Protein AF-A0A382P5D7-F1 (afdb_monomer)

pLDDT: mean 80.51, std 18.83, range [34.34, 98.56]

Radius of gyration: 30.59 Å; Cα contacts (8 Å, |Δi|>4): 535; chains: 1; bounding box: 82×60×104 Å

Solvent-accessible surface area (backbone atoms only — not comparable to full-atom values): 17853 Å² total; per-residue (Å²): 135,88,81,88,75,88,77,84,79,82,78,82,76,83,80,87,80,92,74,80,80,79,78,65,84,78,72,82,80,59,76,87,56,80,87,60,87,74,54,61,48,72,52,63,40,93,42,25,32,80,89,65,31,43,75,45,81,46,78,37,70,72,82,55,94,60,81,78,45,33,83,42,78,52,74,33,67,33,51,75,44,100,88,49,46,44,55,47,78,46,72,60,72,95,48,40,54,102,85,71,40,44,69,77,42,46,38,28,22,42,36,86,49,56,66,21,39,32,28,14,77,28,93,97,39,46,83,76,41,54,42,43,65,66,45,46,66,74,42,39,35,49,42,67,25,30,42,31,33,44,73,89,35,41,32,40,45,48,40,86,75,33,21,62,34,44,20,92,77,63,35,55,65,76,70,81,84,60,70,42,80,82,29,42,43,72,35,66,63,54,83,56,53,44,36,79,48,76,27,29,47,50,74,42,74,92,78,33,31,40,37,39,39,19,57,44,59,65,74,95,46,68,35,61,34,50,75,38,73,76,45,76,44,68,91,31,39,38,62,28,42,52,49,69,42,98,83,62,46,38,35,44,36,34,42,45,63,20,89,71,52,32,24,41,40,36,29,29,30,48,56,76,71,84,68,55,99,76,76,80,90,85,72,76,60,99,51,92,77,60,73,68,82,58,100,51,93,92,72

Mean predicted aligned error: 16.63 Å

Organism: NCBI:txid408172

Secondary structure (DSSP, 8-state):
------------PPP---------------TTSPP-TTS-EEEE-TTB-TTT-EEEEEEESSS-SSSS-EEEEEEE--BSSTT---EEEE---TT--TTS--TT-EEEEE-SSTTSEEEESSTT---SEE--HHHHHHTHHHHS-EEEE-TTSEEEEE-TT-EEE-HHHH--SS-SS--SGGG-EEE---TTSSS-S-EEEEEETTTTEEEEESTT--SS-TT-BTTBSSS--GGGEEEEEEEE-TTSSEEEEEEE-STTT-EEEEEEEE------SS-S-----SSTTSS--SSSTT-

Sequence (299 aa):
MKKMVTTLSVILMPFCLFGQLDYGQMINNFDATPADPNYWGYDASENSDSTLSFVNESYVSDPVSEGAGAMQLDYSAHNIEGWGGYAKIYHLYPNLPDDGTPALSGAWKLAPIAGALGVGPGPGDYSWWSNNEGDVTTRACLFDDEYVFNADGSFQNVLGSETWIEGWQGGDYNEDGTIDWQDEHCGSPIAPHDGTNPATWSVDETAGTITVSGLGAYLGLSKVHNSGEDGSPVDNTITYSYSLSADGNNMDVTISGFNGDAEWIFRFVKVQTSDPILSGTWKLAPIAGALGVGPGPGD

Structure (mmCIF, N/CA/C/O backbone):
data_AF-A0A382P5D7-F1
#
_entry.id   AF-A0A382P5D7-F1
#
loop_
_atom_site.group_PDB
_atom_site.id
_atom_site.type_symbol
_atom_site.label_atom_id
_atom_site.label_alt_id
_atom_site.label_comp_id
_atom_site.label_asym_id
_atom_site.label_entity_id
_atom_site.label_seq_id
_atom_site.pdbx_PDB_ins_code
_atom_site.Cartn_x
_atom_site.Cartn_y
_atom_site.Cartn_z
_atom_site.occupancy
_atom_site.B_iso_or_equiv
_atom_site.auth_seq_id
_atom_site.auth_comp_id
_atom_site.auth_asym_id
_atom_site.auth_atom_id
_atom_site.pdbx_PDB_model_num
ATOM 1 N N . MET A 1 1 ? 42.416 -40.726 76.981 1.00 40.72 1 MET A N 1
ATOM 2 C CA . MET A 1 1 ? 40.942 -40.716 77.114 1.00 40.72 1 MET A CA 1
ATOM 3 C C . MET A 1 1 ? 40.434 -39.371 76.627 1.00 40.72 1 MET A C 1
ATOM 5 O O . MET A 1 1 ? 41.042 -38.354 76.937 1.00 40.72 1 MET A O 1
ATOM 9 N N . LYS A 1 2 ? 39.463 -39.417 75.714 1.00 36.78 2 LYS A N 1
ATOM 10 C CA . LYS A 1 2 ? 39.118 -38.362 74.754 1.00 36.78 2 LYS A CA 1
ATOM 11 C C . LYS A 1 2 ? 38.500 -37.137 75.440 1.00 36.78 2 LYS A C 1
ATOM 13 O O . LYS A 1 2 ? 37.574 -37.272 76.230 1.00 36.78 2 LYS A O 1
ATOM 18 N N . LYS A 1 3 ? 39.024 -35.960 75.094 1.00 34.34 3 LYS A N 1
ATOM 19 C CA . LYS A 1 3 ? 38.456 -34.638 75.377 1.00 34.34 3 LYS A CA 1
ATOM 20 C C . LYS A 1 3 ? 37.350 -34.380 74.345 1.00 34.34 3 LYS A C 1
ATOM 22 O O . LYS A 1 3 ? 37.640 -34.448 73.155 1.00 34.34 3 LYS A O 1
ATOM 27 N N . MET A 1 4 ? 36.118 -34.099 74.770 1.00 35.66 4 MET A N 1
ATOM 28 C CA . MET A 1 4 ? 35.110 -33.483 73.899 1.00 35.66 4 MET A CA 1
ATOM 29 C C . MET A 1 4 ? 35.184 -31.973 74.112 1.00 35.66 4 MET A C 1
ATOM 31 O O . MET A 1 4 ? 34.731 -31.460 75.129 1.00 35.66 4 MET A O 1
ATOM 35 N N . VAL A 1 5 ? 35.837 -31.289 73.177 1.00 39.94 5 VAL A N 1
ATOM 36 C CA . VAL A 1 5 ? 35.792 -29.833 73.042 1.00 39.94 5 VAL A CA 1
ATOM 37 C C . VAL A 1 5 ? 34.827 -29.558 71.899 1.00 39.94 5 VAL A C 1
ATOM 39 O O . VAL A 1 5 ? 35.066 -29.983 70.772 1.00 39.94 5 VAL A O 1
ATOM 42 N N . THR A 1 6 ? 33.719 -28.899 72.211 1.00 38.62 6 THR A N 1
ATOM 43 C CA . THR A 1 6 ? 32.732 -28.421 71.244 1.00 38.62 6 THR A CA 1
ATOM 44 C C . THR A 1 6 ? 33.392 -27.355 70.372 1.00 38.62 6 THR A C 1
ATOM 46 O O . THR A 1 6 ? 33.686 -26.258 70.841 1.00 38.62 6 THR A O 1
ATOM 49 N N . THR A 1 7 ? 33.695 -27.687 69.118 1.00 36.38 7 THR A N 1
ATOM 50 C CA . THR A 1 7 ? 34.217 -26.725 68.144 1.00 36.38 7 THR A CA 1
ATOM 51 C C . THR A 1 7 ? 33.046 -25.982 67.511 1.00 36.38 7 THR A C 1
ATOM 53 O O . THR A 1 7 ? 32.195 -26.578 66.858 1.00 36.38 7 THR A O 1
ATOM 56 N N . LEU A 1 8 ? 33.007 -24.672 67.744 1.00 36.31 8 LEU A N 1
ATOM 57 C CA . LEU A 1 8 ? 32.131 -23.713 67.085 1.00 36.31 8 LEU A CA 1
ATOM 58 C C . LEU A 1 8 ? 32.595 -23.553 65.628 1.00 36.31 8 LEU A C 1
ATOM 60 O O . LEU A 1 8 ? 33.585 -22.874 65.360 1.00 36.31 8 LEU A O 1
ATOM 64 N N . SER A 1 9 ? 31.907 -24.197 64.688 1.00 35.47 9 SER A N 1
ATOM 65 C CA . SER A 1 9 ? 32.090 -23.947 63.257 1.00 35.47 9 SER A CA 1
ATOM 66 C C . SER A 1 9 ? 31.262 -22.728 62.855 1.00 35.47 9 SER A C 1
ATOM 68 O O . SER A 1 9 ? 30.058 -22.822 62.640 1.00 35.47 9 SER A O 1
ATOM 70 N N . VAL A 1 10 ? 31.920 -21.573 62.769 1.00 38.25 10 VAL A N 1
ATOM 71 C CA . VAL A 1 10 ? 31.404 -20.390 62.073 1.00 38.25 10 VAL A CA 1
ATOM 72 C C . VAL A 1 10 ? 31.380 -20.721 60.579 1.00 38.25 10 VAL A C 1
ATOM 74 O O . VAL A 1 10 ? 32.424 -20.722 59.930 1.00 38.25 10 VAL A O 1
ATOM 77 N N . ILE A 1 11 ? 30.204 -21.049 60.037 1.00 41.16 11 ILE A N 1
ATOM 78 C CA . ILE A 1 11 ? 29.987 -21.038 58.587 1.00 41.16 11 ILE A CA 1
ATOM 79 C C . ILE A 1 11 ? 29.664 -19.596 58.203 1.00 41.16 11 ILE A C 1
ATOM 81 O O . ILE A 1 11 ? 28.627 -19.043 58.561 1.00 41.16 11 ILE A O 1
ATOM 85 N N . LEU A 1 12 ? 30.625 -18.997 57.509 1.00 36.53 12 LEU A N 1
ATOM 86 C CA . LEU A 1 12 ? 30.557 -17.711 56.839 1.00 36.53 12 LEU A CA 1
ATOM 87 C C . LEU A 1 12 ? 29.472 -17.789 55.747 1.00 36.53 12 LEU A C 1
ATOM 89 O O . LEU A 1 12 ? 29.699 -18.375 54.691 1.00 36.53 12 LEU A O 1
ATOM 93 N N . MET A 1 13 ? 28.277 -17.259 56.011 1.00 38.84 13 MET A N 1
ATOM 94 C CA . MET A 1 13 ? 27.231 -17.122 54.994 1.00 38.84 13 MET A CA 1
ATOM 95 C C . MET A 1 13 ? 27.607 -15.942 54.081 1.00 38.84 13 MET A C 1
ATOM 97 O O . MET A 1 13 ? 27.829 -14.846 54.607 1.00 38.84 13 MET A O 1
ATOM 101 N N . PRO A 1 14 ? 27.744 -16.119 52.754 1.00 43.97 14 PRO A N 1
ATOM 102 C CA . PRO A 1 14 ? 28.127 -15.024 51.878 1.00 43.97 14 PRO A CA 1
ATOM 103 C C . PRO A 1 14 ? 27.007 -13.989 51.804 1.00 43.97 14 PRO A C 1
ATOM 105 O O . PRO A 1 14 ? 25.846 -14.307 51.554 1.00 43.97 14 PRO A O 1
ATOM 108 N N . PHE A 1 15 ? 27.407 -12.745 52.027 1.00 43.62 15 PHE A N 1
ATOM 109 C CA . PHE A 1 15 ? 26.697 -11.530 51.663 1.00 43.62 15 PHE A CA 1
ATOM 110 C C . PHE A 1 15 ? 26.276 -11.528 50.179 1.00 43.62 15 PHE A C 1
ATOM 112 O O . PHE A 1 15 ? 26.974 -12.084 49.334 1.00 43.62 15 PHE A O 1
ATOM 119 N N . CYS A 1 16 ? 25.218 -10.759 49.902 1.00 40.44 16 CYS A N 1
ATOM 120 C CA . CYS A 1 16 ? 24.798 -10.235 48.595 1.00 40.44 16 CYS A CA 1
ATOM 121 C C . CYS A 1 16 ? 23.977 -11.161 47.686 1.00 40.44 16 CYS A C 1
ATOM 123 O O . CYS A 1 16 ? 24.506 -11.777 46.771 1.00 40.44 16 CYS A O 1
ATOM 125 N N . LEU A 1 17 ? 22.654 -11.114 47.867 1.00 36.38 17 LEU A N 1
ATOM 126 C CA . LEU A 1 17 ? 21.665 -11.088 46.777 1.00 36.38 17 LEU A CA 1
ATOM 127 C C . LEU A 1 17 ? 20.342 -10.512 47.323 1.00 36.38 17 LEU A C 1
ATOM 129 O O . LEU A 1 17 ? 19.304 -11.160 47.354 1.00 36.38 17 LEU A O 1
ATOM 133 N N . PHE A 1 18 ? 20.393 -9.266 47.811 1.00 46.81 18 PHE A N 1
ATOM 134 C CA . PHE A 1 18 ? 19.216 -8.398 47.757 1.00 46.81 18 PHE A CA 1
ATOM 135 C C . PHE A 1 18 ? 19.195 -7.813 46.352 1.00 46.81 18 PHE A C 1
ATOM 137 O O . PHE A 1 18 ? 19.923 -6.872 46.051 1.00 46.81 18 PHE A O 1
ATOM 144 N N . GLY A 1 19 ? 18.419 -8.432 45.481 1.00 41.81 19 GLY A N 1
ATOM 145 C CA . GLY A 1 19 ? 18.257 -7.975 44.117 1.00 41.81 19 GLY A CA 1
ATOM 146 C C . GLY A 1 19 ? 17.343 -8.931 43.392 1.00 41.81 19 GLY A C 1
ATOM 147 O O . GLY A 1 19 ? 17.766 -10.027 43.048 1.00 41.81 19 GLY A O 1
ATOM 148 N N . GLN A 1 20 ? 16.116 -8.465 43.164 1.00 44.00 20 GLN A N 1
ATOM 149 C CA . GLN A 1 20 ? 15.159 -9.041 42.225 1.00 44.00 20 GLN A CA 1
ATOM 150 C C . GLN A 1 20 ? 14.357 -10.240 42.760 1.00 44.00 20 GLN A C 1
ATOM 152 O O . GLN A 1 20 ? 14.380 -11.338 42.216 1.00 44.00 20 GLN A O 1
ATOM 157 N N . LEU A 1 21 ? 13.590 -9.992 43.828 1.00 40.31 21 LEU A N 1
ATOM 158 C CA . LEU A 1 21 ? 12.294 -10.657 43.971 1.00 40.31 21 LEU A CA 1
ATOM 159 C C . LEU A 1 21 ? 11.385 -10.106 42.869 1.00 40.31 21 LEU A C 1
ATOM 161 O O . LEU A 1 21 ? 11.269 -8.889 42.731 1.00 40.31 21 LEU A O 1
ATOM 165 N N . ASP A 1 22 ? 10.822 -11.024 42.089 1.00 41.81 22 ASP A N 1
ATOM 166 C CA . ASP A 1 22 ? 9.857 -10.812 41.014 1.00 41.81 22 ASP A CA 1
ATOM 167 C C . ASP A 1 22 ? 8.902 -9.647 41.292 1.00 41.81 22 ASP A C 1
ATOM 169 O O . ASP A 1 22 ? 7.992 -9.748 42.119 1.00 41.81 22 ASP A O 1
ATOM 173 N N . TYR A 1 23 ? 9.046 -8.569 40.520 1.00 42.03 23 TYR A N 1
ATOM 174 C CA . TYR A 1 23 ? 7.875 -7.793 40.146 1.00 42.03 23 TYR A CA 1
ATOM 175 C C . TYR A 1 23 ? 7.088 -8.685 39.188 1.00 42.03 23 TYR A C 1
ATOM 177 O O . TYR A 1 23 ? 7.338 -8.692 37.982 1.00 42.03 23 TYR A O 1
ATOM 185 N N . GLY A 1 24 ? 6.162 -9.477 39.739 1.00 40.75 24 GLY A N 1
ATOM 186 C CA . GLY A 1 24 ? 5.039 -9.977 38.952 1.00 40.75 24 GLY A CA 1
ATOM 187 C C . GLY A 1 24 ? 4.481 -8.797 38.165 1.00 40.75 24 GLY A C 1
ATOM 188 O O . GLY A 1 24 ? 4.418 -7.704 38.726 1.00 40.75 24 GLY A O 1
ATOM 189 N N . GLN A 1 25 ? 4.217 -9.004 36.872 1.00 34.41 25 GLN A N 1
ATOM 190 C CA . GLN A 1 25 ? 3.760 -7.994 35.912 1.00 34.41 25 GLN A CA 1
ATOM 191 C C . GLN A 1 25 ? 3.044 -6.834 36.620 1.00 34.41 25 GLN A C 1
ATOM 193 O O . GLN A 1 25 ? 1.893 -6.980 37.027 1.00 34.41 25 GLN A O 1
ATOM 198 N N . MET A 1 26 ? 3.742 -5.711 36.841 1.00 40.53 26 MET A N 1
ATOM 199 C CA . MET A 1 26 ? 3.083 -4.506 37.336 1.00 40.53 26 MET A CA 1
ATOM 200 C C . MET A 1 26 ? 2.186 -4.044 36.199 1.00 40.53 26 MET A C 1
ATOM 202 O O . MET A 1 26 ? 2.661 -3.477 35.215 1.00 40.53 26 MET A O 1
ATOM 206 N N . ILE A 1 27 ? 0.899 -4.360 36.309 1.00 48.94 27 ILE A N 1
ATOM 207 C CA . ILE A 1 27 ? -0.134 -3.747 35.490 1.00 48.94 27 ILE A CA 1
ATOM 208 C C . ILE A 1 27 ? -0.080 -2.261 35.840 1.00 48.94 27 ILE A C 1
ATOM 210 O O . ILE A 1 27 ? -0.270 -1.887 36.995 1.00 48.94 27 ILE A O 1
ATOM 214 N N . ASN A 1 28 ? 0.268 -1.423 34.865 1.00 53.00 28 ASN A N 1
ATOM 215 C CA . ASN A 1 28 ? 0.155 0.020 35.018 1.00 53.00 28 ASN A CA 1
ATOM 216 C C . ASN A 1 28 ? -1.320 0.324 35.308 1.00 53.00 28 ASN A C 1
ATOM 218 O O . ASN A 1 28 ? -2.178 0.009 34.488 1.00 53.00 28 ASN A O 1
ATOM 222 N N . ASN A 1 29 ? -1.614 0.859 36.491 1.00 59.09 29 ASN A N 1
ATOM 223 C CA . ASN A 1 29 ? -2.980 1.117 36.940 1.00 59.09 29 ASN A CA 1
ATOM 224 C C . ASN A 1 29 ? -3.532 2.459 36.415 1.00 59.09 29 ASN A C 1
ATOM 226 O O . ASN A 1 29 ? -4.678 2.795 36.686 1.00 59.09 29 ASN A O 1
ATOM 230 N N . PHE A 1 30 ? -2.727 3.206 35.646 1.00 60.00 30 PHE A N 1
ATOM 231 C CA . PHE A 1 30 ? -3.082 4.459 34.974 1.00 60.00 30 PHE A CA 1
ATOM 232 C C . PHE A 1 30 ? -3.576 5.601 35.884 1.00 60.00 30 PHE A C 1
ATOM 234 O O . PHE A 1 30 ? -3.985 6.634 35.358 1.00 60.00 30 PHE A O 1
ATOM 241 N N . ASP A 1 31 ? -3.421 5.503 37.211 1.00 64.31 31 ASP A N 1
ATOM 242 C CA . ASP A 1 31 ? -3.873 6.501 38.204 1.00 64.31 31 ASP A CA 1
ATOM 243 C C . ASP A 1 31 ? -3.321 7.927 37.999 1.00 64.31 31 ASP A C 1
ATOM 245 O O . ASP A 1 31 ? -3.844 8.896 38.550 1.00 64.31 31 ASP A O 1
ATOM 249 N N . ALA A 1 32 ? -2.225 8.067 37.249 1.00 59.88 32 ALA A N 1
ATOM 250 C CA . ALA A 1 32 ? -1.563 9.344 36.979 1.00 59.88 32 ALA A CA 1
ATOM 251 C C . ALA A 1 32 ? -1.907 9.945 35.602 1.00 59.88 32 ALA A C 1
ATOM 253 O O . ALA A 1 32 ? -1.429 11.033 35.271 1.00 59.88 32 ALA A O 1
ATOM 254 N N . THR A 1 33 ? -2.698 9.244 34.789 1.00 58.78 33 THR A N 1
ATOM 255 C CA . THR A 1 33 ? -3.034 9.639 33.414 1.00 58.78 33 THR A CA 1
ATOM 256 C C . THR A 1 33 ? -4.371 10.385 33.413 1.00 58.78 33 THR A C 1
ATOM 258 O O . THR A 1 33 ? -5.299 9.945 34.091 1.00 58.78 33 THR A O 1
ATOM 261 N N . PRO A 1 34 ? -4.515 11.512 32.691 1.00 60.75 34 PRO A N 1
ATOM 262 C CA . PRO A 1 34 ? -5.819 12.147 32.513 1.00 60.75 34 PRO A CA 1
ATOM 263 C C . PRO A 1 34 ? -6.835 11.155 31.934 1.00 60.75 34 PRO A C 1
ATOM 265 O O . PRO A 1 34 ? -6.471 10.360 31.069 1.00 60.75 34 PRO A O 1
ATOM 268 N N . ALA A 1 35 ? -8.088 11.214 32.396 1.00 59.38 35 ALA A N 1
ATOM 269 C CA . ALA A 1 35 ? -9.158 10.376 31.864 1.00 59.38 35 ALA A CA 1
ATOM 270 C C . ALA A 1 35 ? -9.292 10.609 30.353 1.00 59.38 35 ALA A C 1
ATOM 272 O O . ALA A 1 35 ? -9.496 11.746 29.921 1.00 59.38 35 ALA A O 1
ATOM 273 N N . ASP A 1 36 ? -9.151 9.541 29.572 1.00 63.56 36 ASP A N 1
ATOM 274 C CA . ASP A 1 36 ? -9.411 9.554 28.140 1.00 63.56 36 ASP A CA 1
ATOM 275 C C . ASP A 1 36 ? -10.890 9.197 27.916 1.00 63.56 36 ASP A C 1
ATOM 277 O O . ASP A 1 36 ? -11.271 8.037 28.088 1.00 63.56 36 ASP A O 1
ATOM 281 N N . PRO A 1 37 ? -11.745 10.173 27.558 1.00 61.09 37 PRO A N 1
ATOM 282 C CA . PRO A 1 37 ? -13.176 9.947 27.384 1.00 61.09 37 PRO A CA 1
ATOM 283 C C . PRO A 1 37 ? -13.515 9.070 26.169 1.00 61.09 37 PRO A C 1
ATOM 285 O O . PRO A 1 37 ? -14.678 8.724 26.001 1.00 61.09 37 PRO A O 1
ATOM 288 N N . ASN A 1 38 ? -12.534 8.719 25.327 1.00 61.12 38 ASN A N 1
ATOM 289 C CA . ASN A 1 38 ? -12.710 7.834 24.175 1.00 61.12 38 ASN A CA 1
ATOM 290 C C . ASN A 1 38 ? -12.142 6.428 24.415 1.00 61.12 38 ASN A C 1
ATOM 292 O O . ASN A 1 38 ? -12.132 5.605 23.502 1.00 61.12 38 ASN A O 1
ATOM 296 N N . TYR A 1 39 ? -11.650 6.142 25.623 1.00 67.00 39 TYR A N 1
ATOM 297 C CA . TYR A 1 39 ? -11.030 4.856 25.927 1.00 67.00 39 TYR A CA 1
ATOM 298 C C . TYR A 1 39 ? -12.053 3.711 25.954 1.00 67.00 39 TYR A C 1
ATOM 300 O O . TYR A 1 39 ? -11.747 2.598 25.525 1.00 67.00 39 TYR A O 1
ATOM 308 N N . TRP A 1 40 ? -13.271 3.975 26.429 1.00 71.31 40 TRP A N 1
ATOM 309 C CA . TRP A 1 40 ? -14.360 3.002 26.489 1.00 71.31 40 TRP A CA 1
ATOM 310 C C . TRP A 1 40 ? -15.492 3.401 25.539 1.00 71.31 40 TRP A C 1
ATOM 312 O O . TRP A 1 40 ? -15.942 4.543 25.525 1.00 71.31 40 TRP A O 1
ATOM 322 N N . GLY A 1 41 ? -15.968 2.440 24.752 1.00 73.19 41 GLY A N 1
ATOM 323 C CA . GLY A 1 41 ? -17.187 2.543 23.963 1.00 73.19 41 GLY A CA 1
ATOM 324 C C . GLY A 1 41 ? -18.323 1.738 24.588 1.00 73.19 41 GLY A C 1
ATOM 325 O O . GLY A 1 41 ? -18.106 0.788 25.352 1.00 73.19 41 GLY A O 1
ATOM 326 N N . TYR A 1 42 ? -19.552 2.112 24.248 1.00 78.56 42 TYR A N 1
ATOM 327 C CA . TYR A 1 42 ? -20.752 1.408 24.674 1.00 78.56 42 TYR A CA 1
ATOM 328 C C . TYR A 1 42 ? -21.774 1.339 23.548 1.00 78.56 42 TYR A C 1
ATOM 330 O O . TYR A 1 42 ? -21.895 2.255 22.739 1.00 78.56 42 TYR A O 1
ATOM 338 N N . ASP A 1 43 ? -22.514 0.239 23.516 1.00 79.50 43 ASP A N 1
ATOM 339 C CA . ASP A 1 43 ? -23.574 0.009 22.539 1.00 79.50 43 ASP A CA 1
ATOM 340 C C . ASP A 1 43 ? -24.700 -0.825 23.164 1.00 79.50 43 ASP A C 1
ATOM 342 O O . ASP A 1 43 ? -24.484 -1.590 24.110 1.00 79.50 43 ASP A O 1
ATOM 346 N N . ALA A 1 44 ? -25.908 -0.687 22.632 1.00 80.06 44 ALA A N 1
ATOM 347 C CA . ALA A 1 44 ? -27.050 -1.513 22.975 1.00 80.06 44 ALA A CA 1
ATOM 348 C C . ALA A 1 44 ? -27.646 -2.098 21.693 1.00 80.06 44 ALA A C 1
ATOM 350 O O . ALA A 1 44 ? -27.791 -1.408 20.690 1.00 80.06 44 ALA A O 1
ATOM 351 N N . SER A 1 45 ? -28.013 -3.380 21.733 1.00 81.00 45 SER A N 1
ATOM 352 C CA . SER A 1 45 ? -28.589 -4.063 20.569 1.00 81.00 45 SER A CA 1
ATOM 353 C C . SER A 1 45 ? -29.783 -3.293 19.998 1.00 81.00 45 SER A C 1
ATOM 355 O O . SER A 1 45 ? -30.602 -2.779 20.757 1.00 81.00 45 SER A O 1
ATOM 357 N N . GLU A 1 46 ? -29.979 -3.321 18.680 1.00 82.06 46 GLU A N 1
ATOM 358 C CA . GLU A 1 46 ? -31.204 -2.817 18.032 1.00 82.06 46 GLU A CA 1
ATOM 359 C C . GLU A 1 46 ? -32.493 -3.473 18.577 1.00 82.06 46 GLU A C 1
ATOM 361 O O . GLU A 1 46 ? -33.577 -2.901 18.499 1.00 82.06 46 GLU A O 1
ATOM 366 N N . ASN A 1 47 ? -32.365 -4.658 19.183 1.00 85.00 47 ASN A N 1
ATOM 367 C CA . ASN A 1 47 ? -33.451 -5.415 19.810 1.00 85.00 47 ASN A CA 1
ATOM 368 C C . ASN A 1 47 ? -33.591 -5.110 21.309 1.00 85.00 47 ASN A C 1
ATOM 370 O O . ASN A 1 47 ? -34.271 -5.833 22.049 1.00 85.00 47 ASN A O 1
ATOM 374 N N . SER A 1 48 ? -32.930 -4.049 21.771 1.00 85.31 48 SER A N 1
ATOM 375 C CA . SER A 1 48 ? -33.052 -3.529 23.123 1.00 85.31 48 SER A CA 1
ATOM 376 C C . SER A 1 48 ? -34.061 -2.380 23.196 1.00 85.31 48 SER A C 1
ATOM 378 O O . SER A 1 48 ? -34.231 -1.600 22.260 1.00 85.31 48 SER A O 1
ATOM 380 N N . ASP A 1 49 ? -34.765 -2.276 24.320 1.00 86.25 49 ASP A N 1
ATOM 381 C CA . ASP A 1 49 ? -35.631 -1.138 24.607 1.00 86.25 49 ASP A CA 1
ATOM 382 C C . ASP A 1 49 ? -34.744 0.079 24.868 1.00 86.25 49 ASP A C 1
ATOM 384 O O . ASP A 1 49 ? -34.106 0.166 25.919 1.00 86.25 49 ASP A O 1
ATOM 388 N N . SER A 1 50 ? -34.715 1.022 23.928 1.00 82.69 50 SER A N 1
ATOM 389 C CA . SER A 1 50 ? -33.872 2.220 23.995 1.00 82.69 50 SER A CA 1
ATOM 390 C C . SER A 1 50 ? -34.252 3.193 25.117 1.00 82.69 50 SER A C 1
ATOM 392 O O . SER A 1 50 ? -33.549 4.173 25.341 1.00 82.69 50 SER A O 1
ATOM 394 N N . THR A 1 51 ? -35.389 2.986 25.790 1.00 85.94 51 THR A N 1
ATOM 395 C CA . THR A 1 51 ? -35.823 3.807 26.932 1.00 85.94 51 THR A CA 1
ATOM 396 C C . THR A 1 51 ? -35.421 3.209 28.277 1.00 85.94 51 THR A C 1
ATOM 398 O O . THR A 1 51 ? -35.390 3.923 29.279 1.00 85.94 51 THR A O 1
ATOM 401 N N . LEU A 1 52 ? -35.108 1.911 28.301 1.00 83.12 52 LEU A N 1
ATOM 402 C CA . LEU A 1 52 ? -34.777 1.158 29.511 1.00 83.12 52 LEU A CA 1
ATOM 403 C C . LEU A 1 52 ? -33.352 0.601 29.499 1.00 83.12 52 LEU A C 1
ATOM 405 O O . LEU A 1 52 ? -32.812 0.308 30.565 1.00 83.12 52 LEU A O 1
ATOM 409 N N . SER A 1 53 ? -32.752 0.447 28.321 1.00 84.56 53 SER A N 1
ATOM 410 C CA . SER A 1 53 ? -31.395 -0.062 28.141 1.00 84.56 53 SER A CA 1
ATOM 411 C C . SER A 1 53 ? -30.408 1.090 28.056 1.00 84.56 53 SER A C 1
ATOM 413 O O . SER A 1 53 ? -30.637 2.058 27.334 1.00 84.56 53 SER A O 1
ATOM 415 N N . PHE A 1 54 ? -29.315 0.992 28.804 1.00 82.94 54 PHE A N 1
ATOM 416 C CA . PHE A 1 54 ? -28.279 2.017 28.841 1.00 82.94 54 PHE A CA 1
ATOM 417 C C . PHE A 1 54 ? -26.964 1.451 29.365 1.00 82.94 54 PHE A C 1
ATOM 419 O O . PHE A 1 54 ? -26.927 0.421 30.040 1.00 82.94 54 PHE A O 1
ATOM 426 N N . VAL A 1 55 ? -25.897 2.194 29.100 1.00 82.06 55 VAL A N 1
ATOM 427 C CA . VAL A 1 55 ? -24.608 2.089 29.773 1.00 82.06 55 VAL A CA 1
ATOM 428 C C . VAL A 1 55 ? -24.198 3.509 30.134 1.00 82.06 55 VAL A C 1
ATOM 430 O O . VAL A 1 55 ? -24.066 4.352 29.254 1.00 82.06 55 VAL A O 1
ATOM 433 N N . ASN A 1 56 ? -23.997 3.768 31.420 1.00 82.31 56 ASN A N 1
ATOM 434 C CA . ASN A 1 56 ? -23.463 5.023 31.920 1.00 82.31 56 ASN A CA 1
ATOM 435 C C . ASN A 1 56 ? -22.114 4.750 32.578 1.00 82.31 56 ASN A C 1
ATOM 437 O O . ASN A 1 56 ? -22.012 3.970 33.528 1.00 82.31 56 ASN A O 1
ATOM 441 N N . GLU A 1 57 ? -21.090 5.423 32.076 1.00 77.69 57 GLU A N 1
ATOM 442 C CA . GLU A 1 57 ? -19.774 5.464 32.692 1.00 77.69 57 GLU A CA 1
ATOM 443 C C . GLU A 1 57 ? -19.671 6.678 33.618 1.00 77.69 57 GLU A C 1
ATOM 445 O O . GLU A 1 57 ? -20.080 7.792 33.284 1.00 77.69 57 GLU A O 1
ATOM 450 N N . SER A 1 58 ? -19.096 6.460 34.795 1.00 81.25 58 SER A N 1
ATOM 451 C CA . SER A 1 58 ? -18.707 7.519 35.718 1.00 81.25 58 SER A CA 1
ATOM 452 C C . SER A 1 58 ? -17.407 7.151 36.428 1.00 81.25 58 SER A C 1
ATOM 454 O O . SER A 1 58 ? -16.924 6.026 36.326 1.00 81.25 58 SER A O 1
ATOM 456 N N . TYR A 1 59 ? -16.832 8.104 37.157 1.00 80.38 59 TYR A N 1
ATOM 457 C CA . TYR A 1 59 ? -15.607 7.901 37.923 1.00 80.38 59 TYR A CA 1
ATOM 458 C C . TYR A 1 59 ? -15.869 8.247 39.385 1.00 80.38 59 TYR A C 1
ATOM 460 O O . TYR A 1 59 ? -16.360 9.336 39.694 1.00 80.38 59 TYR A O 1
ATOM 468 N N . VAL A 1 60 ? -15.541 7.320 40.281 1.00 81.12 60 VAL A N 1
ATOM 469 C CA . VAL A 1 60 ? -15.744 7.453 41.726 1.00 81.12 60 VAL A CA 1
ATOM 470 C C . VAL A 1 60 ? -14.430 7.360 42.478 1.00 81.12 60 VAL A C 1
ATOM 472 O O . VAL A 1 60 ? -13.481 6.726 42.032 1.00 81.12 60 VAL A O 1
ATOM 475 N N . SER A 1 61 ? -14.379 7.983 43.651 1.00 82.31 61 SER A N 1
ATOM 476 C CA . SER A 1 61 ? -13.232 7.918 44.563 1.00 82.31 61 SER A CA 1
ATOM 477 C C . SER A 1 61 ? -13.513 7.092 45.823 1.00 82.31 61 SER A C 1
ATOM 479 O O . SER A 1 61 ? -12.678 7.064 46.722 1.00 82.31 61 SER A O 1
ATOM 481 N N . ASP A 1 62 ? -14.701 6.490 45.933 1.00 80.25 62 ASP A N 1
ATOM 482 C CA . ASP A 1 62 ? -15.118 5.615 47.035 1.00 80.25 62 ASP A CA 1
ATOM 483 C C . ASP A 1 62 ? -16.380 4.827 46.613 1.00 80.25 62 ASP A C 1
ATOM 485 O O . ASP A 1 62 ? -17.379 5.464 46.262 1.00 80.25 62 ASP A O 1
ATOM 489 N N . PRO A 1 63 ? -16.383 3.479 46.620 1.00 78.56 63 PRO A N 1
ATOM 490 C CA . PRO A 1 63 ? -15.286 2.581 46.991 1.00 78.56 63 PRO A CA 1
ATOM 491 C C . PRO A 1 63 ? -14.235 2.432 45.883 1.00 78.56 63 PRO A C 1
ATOM 493 O O . PRO A 1 63 ? -14.559 2.439 44.699 1.00 78.56 63 PRO A O 1
ATOM 496 N N . VAL A 1 64 ? -12.973 2.234 46.274 1.00 72.38 64 VAL A N 1
ATOM 497 C CA . VAL A 1 64 ? -11.856 1.970 45.350 1.00 72.38 64 VAL A CA 1
ATOM 498 C C . VAL A 1 64 ? -11.032 0.797 45.875 1.00 72.38 64 VAL A C 1
ATOM 500 O O . VAL A 1 64 ? -10.749 0.730 47.072 1.00 72.38 64 VAL A O 1
ATOM 503 N N . SER A 1 65 ? -10.662 -0.144 45.005 1.00 71.81 65 SER A N 1
ATOM 504 C CA . SER A 1 65 ? -9.793 -1.272 45.376 1.00 71.81 65 SER A CA 1
ATOM 505 C C . SER A 1 65 ? -8.313 -0.889 45.417 1.00 71.81 65 SER A C 1
ATOM 507 O O . SER A 1 65 ? -7.572 -1.406 46.250 1.00 71.81 65 SER A O 1
ATOM 509 N N . GLU A 1 66 ? -7.891 0.008 44.526 1.00 71.25 66 GLU A N 1
ATOM 510 C CA . GLU A 1 66 ? -6.521 0.495 44.365 1.00 71.25 66 GLU A CA 1
ATOM 511 C C . GLU A 1 66 ? -6.566 1.898 43.741 1.00 71.25 66 GLU A C 1
ATOM 513 O O . GLU A 1 66 ? -7.485 2.186 42.980 1.00 71.25 66 GLU A O 1
ATOM 518 N N . GLY A 1 67 ? -5.594 2.757 44.055 1.00 73.44 67 GLY A N 1
ATOM 519 C CA . GLY A 1 67 ? -5.451 4.048 43.383 1.00 73.44 67 GLY A CA 1
ATOM 520 C C . GLY A 1 67 ? -6.287 5.194 43.944 1.00 73.44 67 GLY A C 1
ATOM 521 O O . GLY A 1 67 ? -6.755 5.155 45.084 1.00 73.44 67 GLY A O 1
ATOM 522 N N . ALA A 1 68 ? -6.406 6.265 43.154 1.00 75.75 68 ALA A N 1
ATOM 523 C CA . ALA A 1 68 ? -7.1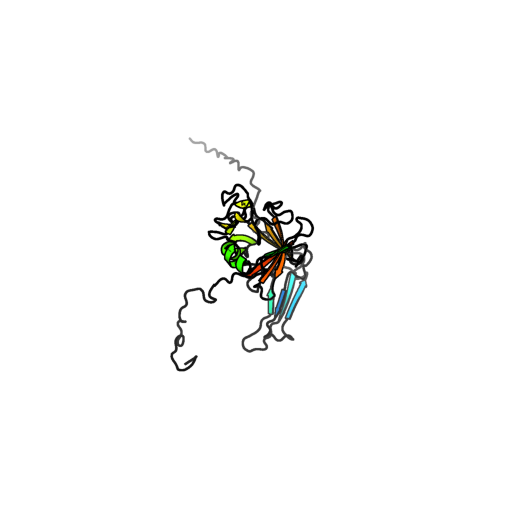17 7.492 43.539 1.00 75.75 68 ALA A CA 1
ATOM 524 C C . ALA A 1 68 ? -8.595 7.502 43.105 1.00 75.75 68 ALA A C 1
ATOM 526 O O . ALA A 1 68 ? -9.367 8.340 43.580 1.00 75.75 68 ALA A O 1
ATOM 527 N N . GLY A 1 69 ? -8.994 6.580 42.226 1.00 76.56 69 GLY A N 1
ATOM 528 C CA . GLY A 1 69 ? -10.365 6.440 41.757 1.00 76.56 69 GLY A CA 1
ATOM 529 C C . GLY A 1 69 ? -10.600 5.142 40.988 1.00 76.56 69 GLY A C 1
ATOM 530 O O . GLY A 1 69 ? -9.667 4.427 40.646 1.00 76.56 69 GLY A O 1
ATOM 531 N N . ALA A 1 70 ? -11.869 4.834 40.740 1.00 72.19 70 ALA A N 1
ATOM 532 C CA . ALA A 1 70 ? -12.317 3.700 39.947 1.00 72.19 70 ALA A CA 1
ATOM 533 C C . ALA A 1 70 ? -13.362 4.155 38.927 1.00 72.19 70 ALA A C 1
ATOM 535 O O . ALA A 1 70 ? -14.146 5.073 39.179 1.00 72.19 70 ALA A O 1
ATOM 536 N N . MET A 1 71 ? -13.399 3.470 37.789 1.00 76.81 71 MET A N 1
ATOM 537 C CA . MET A 1 71 ? -14.525 3.542 36.866 1.00 76.81 71 MET A CA 1
ATOM 538 C C . MET A 1 71 ? -15.732 2.847 37.513 1.00 76.81 71 MET A C 1
ATOM 540 O O . MET A 1 71 ? -15.631 1.703 37.962 1.00 76.81 71 MET A O 1
ATOM 544 N N . GLN A 1 72 ? -16.870 3.532 37.557 1.00 79.06 72 GLN A N 1
ATOM 545 C CA . GLN A 1 72 ? -18.161 2.958 37.911 1.00 79.06 72 GLN A CA 1
ATOM 546 C C . GLN A 1 72 ? -19.022 2.834 36.656 1.00 79.06 72 GLN A C 1
ATOM 548 O O . GLN A 1 72 ? -19.180 3.782 35.886 1.00 79.06 72 GLN A O 1
ATOM 553 N N . LEU A 1 73 ? -19.606 1.651 36.496 1.00 78.88 73 LEU A N 1
ATOM 554 C CA . LEU A 1 73 ? -20.463 1.293 35.379 1.00 78.88 73 LEU A CA 1
ATOM 555 C C . LEU A 1 73 ? -21.876 1.012 35.874 1.00 78.88 73 LEU A C 1
ATOM 557 O O . LEU A 1 73 ? -22.102 0.027 36.579 1.00 78.88 73 LEU A O 1
ATOM 561 N N . ASP A 1 74 ? -22.819 1.846 35.444 1.00 82.56 74 ASP A N 1
ATOM 562 C CA . ASP A 1 74 ? -24.246 1.604 35.625 1.00 82.56 74 ASP A CA 1
ATOM 563 C C . ASP A 1 74 ? -24.830 1.162 34.283 1.00 82.56 74 ASP A C 1
ATOM 565 O O . ASP A 1 74 ? -24.820 1.914 33.310 1.00 82.56 74 ASP A O 1
ATOM 569 N N . TYR A 1 75 ? -25.341 -0.064 34.210 1.00 83.75 75 TYR A N 1
ATOM 570 C CA . TYR A 1 75 ? -25.871 -0.623 32.969 1.00 83.75 75 TYR A CA 1
ATOM 571 C C . TYR A 1 75 ? -27.261 -1.220 33.167 1.00 83.75 75 TYR A C 1
ATOM 573 O O . TYR A 1 75 ? -27.633 -1.653 34.259 1.00 83.75 75 TYR A O 1
ATOM 581 N N . SER A 1 76 ? -28.020 -1.263 32.080 1.00 82.81 76 SER A N 1
ATOM 582 C CA . SER A 1 76 ? -29.337 -1.878 32.014 1.00 82.81 76 SER A CA 1
ATOM 583 C C . SER A 1 76 ? -29.541 -2.496 30.638 1.00 82.81 76 SER A C 1
ATOM 585 O O . SER A 1 76 ? -29.194 -1.890 29.625 1.00 82.81 76 SER A O 1
ATOM 587 N N . ALA A 1 77 ? -30.100 -3.704 30.597 1.00 82.69 77 ALA A N 1
ATOM 588 C CA . ALA A 1 77 ? -30.388 -4.424 29.363 1.00 82.69 77 ALA A CA 1
ATOM 589 C C . ALA A 1 77 ? -31.835 -4.917 29.393 1.00 82.69 77 ALA A C 1
ATOM 591 O O . ALA A 1 77 ? -32.189 -5.801 30.174 1.00 82.69 77 ALA A O 1
ATOM 592 N N . HIS A 1 78 ? -32.665 -4.337 28.532 1.00 84.94 78 HIS A N 1
ATOM 593 C CA . HIS A 1 78 ? -34.057 -4.717 28.341 1.00 84.94 78 HIS A CA 1
ATOM 594 C C . HIS A 1 78 ? -34.268 -5.087 26.887 1.00 84.94 78 HIS A C 1
ATOM 596 O O . HIS A 1 78 ? -33.924 -4.327 25.995 1.00 84.94 78 HIS A O 1
ATOM 602 N N . ASN A 1 79 ? -34.846 -6.249 26.640 1.00 87.06 79 ASN A N 1
ATOM 603 C CA . ASN A 1 79 ? -35.167 -6.725 25.306 1.00 87.06 79 ASN A CA 1
ATOM 604 C C . ASN A 1 79 ? -36.584 -6.301 24.902 1.00 87.06 79 ASN A C 1
ATOM 606 O O . ASN A 1 79 ? -37.511 -6.395 25.705 1.00 87.06 79 ASN A O 1
ATOM 610 N N . ILE A 1 80 ? -36.762 -5.905 23.641 1.00 81.94 80 ILE A N 1
ATOM 611 C CA . ILE A 1 80 ? -38.093 -5.760 23.022 1.00 81.94 80 ILE A CA 1
ATOM 612 C C . ILE A 1 80 ? -38.566 -7.060 22.355 1.00 81.94 80 ILE A C 1
ATOM 614 O O . ILE A 1 80 ? -39.750 -7.209 22.063 1.00 81.94 80 ILE A O 1
ATOM 618 N N . GLU A 1 81 ? -37.661 -8.029 22.186 1.00 81.06 81 GLU A N 1
ATOM 619 C CA . GLU A 1 81 ? -37.905 -9.292 21.489 1.00 81.06 81 GLU A CA 1
ATOM 620 C C . GLU A 1 81 ? -37.714 -10.522 22.384 1.00 81.06 81 GLU A C 1
ATOM 622 O O . GLU A 1 81 ? -36.878 -10.542 23.286 1.00 81.06 81 GLU A O 1
ATOM 627 N N . GLY A 1 82 ? -38.443 -11.608 22.104 1.00 79.94 82 GLY A N 1
ATOM 628 C CA . GLY A 1 82 ? -38.432 -12.833 22.923 1.00 79.94 82 GLY A CA 1
ATOM 629 C C . GLY A 1 82 ? -37.119 -13.630 22.918 1.00 79.94 82 GLY A C 1
ATOM 630 O O . GLY A 1 82 ? -36.967 -14.555 23.714 1.00 79.94 82 GLY A O 1
ATOM 631 N N . TRP A 1 83 ? -36.183 -13.286 22.034 1.00 73.31 83 TRP A N 1
ATOM 632 C CA . TRP A 1 83 ? -34.888 -13.954 21.884 1.00 73.31 83 TRP A CA 1
ATOM 633 C C . TRP A 1 83 ? -33.721 -13.197 22.545 1.00 73.31 83 TRP A C 1
ATOM 635 O O . TRP A 1 83 ? -32.625 -13.747 22.632 1.00 73.31 83 TRP A O 1
ATOM 645 N N . GLY A 1 84 ? -33.968 -12.000 23.094 1.00 75.81 84 GLY A N 1
ATOM 646 C CA . GLY A 1 84 ? -33.030 -11.262 23.946 1.00 75.81 84 GLY A CA 1
ATOM 647 C C . GLY A 1 84 ? -32.549 -9.928 23.368 1.00 75.81 84 GLY A C 1
ATOM 648 O O . GLY A 1 84 ? -32.911 -9.529 22.270 1.00 75.81 84 GLY A O 1
ATOM 649 N N . GLY A 1 85 ? -31.742 -9.228 24.162 1.00 75.62 85 GLY A N 1
ATOM 650 C CA . GLY A 1 85 ? -31.075 -7.968 23.838 1.00 75.62 85 GLY A CA 1
ATOM 651 C C . GLY A 1 85 ? -29.842 -7.823 24.734 1.00 75.62 85 GLY A C 1
ATOM 652 O O . GLY A 1 85 ? -29.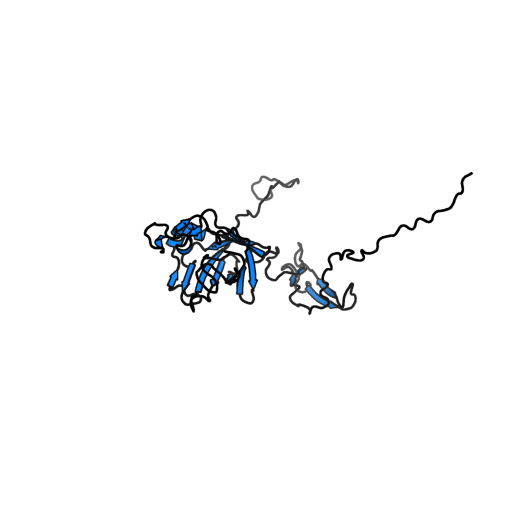730 -8.530 25.739 1.00 75.62 85 GLY A O 1
ATOM 653 N N . TYR A 1 86 ? -28.903 -6.947 24.375 1.00 76.00 86 TYR A N 1
ATOM 654 C CA . TYR A 1 86 ? -27.679 -6.723 25.150 1.00 76.00 86 TYR A CA 1
ATOM 655 C C . TYR A 1 86 ? -27.397 -5.234 25.350 1.00 76.00 86 TYR A C 1
ATOM 657 O O . TYR A 1 86 ? -27.793 -4.406 24.532 1.00 76.00 86 TYR A O 1
ATOM 665 N N . ALA A 1 87 ? -26.654 -4.940 26.417 1.00 72.75 87 ALA A N 1
ATOM 666 C CA . ALA A 1 87 ? -25.873 -3.722 26.593 1.00 72.75 87 ALA A CA 1
ATOM 667 C C . ALA A 1 87 ? -24.396 -4.144 26.681 1.00 72.75 87 ALA A C 1
ATOM 669 O O . ALA A 1 87 ? -24.064 -5.067 27.430 1.00 72.75 87 ALA A O 1
ATOM 670 N N . LYS A 1 88 ? -23.531 -3.538 25.865 1.00 71.62 88 LYS A N 1
ATOM 671 C CA . LYS A 1 88 ? -22.116 -3.896 25.690 1.00 71.62 88 LYS A CA 1
ATOM 672 C C . LYS A 1 88 ? -21.246 -2.724 26.133 1.00 71.62 88 LYS A C 1
ATOM 674 O O . LYS A 1 88 ? -21.528 -1.580 25.791 1.00 71.62 88 LYS A O 1
ATOM 679 N N . ILE A 1 89 ? -20.172 -3.040 26.850 1.00 71.88 89 ILE A N 1
ATOM 680 C CA . ILE A 1 89 ? -19.056 -2.135 27.141 1.00 71.88 89 ILE A CA 1
ATOM 681 C C . ILE A 1 89 ? -17.830 -2.748 26.493 1.00 71.88 89 ILE A C 1
ATOM 683 O O . ILE A 1 89 ? -17.598 -3.952 26.631 1.00 71.88 89 ILE A O 1
ATOM 687 N N . TYR A 1 90 ? -17.064 -1.942 25.776 1.00 67.00 90 TYR A N 1
ATOM 688 C CA . TYR A 1 90 ? -15.877 -2.410 25.087 1.00 67.00 90 TYR A CA 1
ATOM 689 C C . TYR A 1 90 ? -14.770 -1.365 25.138 1.00 67.00 90 TYR A C 1
ATOM 691 O O . TYR A 1 90 ? -15.021 -0.167 25.147 1.00 67.00 90 TYR A O 1
ATOM 699 N N . HIS A 1 91 ? -13.532 -1.838 25.157 1.00 62.72 91 HIS A N 1
ATOM 700 C CA . HIS A 1 91 ? -12.359 -1.031 24.859 1.00 62.72 91 HIS A CA 1
ATOM 701 C C . HIS A 1 91 ? -11.832 -1.539 23.524 1.00 62.72 91 HIS A C 1
ATOM 703 O O . HIS A 1 91 ? -11.366 -2.676 23.435 1.00 62.72 91 HIS A O 1
ATOM 709 N N . LEU A 1 92 ? -11.993 -0.731 22.481 1.00 49.44 92 LEU A N 1
ATOM 710 C CA . LEU A 1 92 ? -11.449 -1.008 21.160 1.00 49.44 92 LEU A CA 1
ATOM 711 C C . LEU A 1 92 ? -10.381 0.045 20.881 1.00 49.44 92 LEU A C 1
ATOM 713 O O . LEU A 1 92 ? -10.623 1.238 21.060 1.00 49.44 92 LEU A O 1
ATOM 717 N N . TYR A 1 93 ? -9.215 -0.392 20.402 1.00 47.97 93 TYR A N 1
ATOM 718 C CA . TYR A 1 93 ? -8.398 0.492 19.578 1.00 47.97 93 TYR A CA 1
ATOM 719 C C . TYR A 1 93 ? -9.283 0.914 18.402 1.00 47.97 93 TYR A C 1
ATOM 721 O O . TYR A 1 93 ? -9.965 0.036 17.867 1.00 47.97 93 TYR A O 1
ATOM 729 N N . PRO A 1 94 ? -9.345 2.197 18.027 1.00 43.91 94 PRO A N 1
ATOM 730 C CA . PRO A 1 94 ? -10.489 2.719 17.301 1.00 43.91 94 PRO A CA 1
ATOM 731 C C . PRO A 1 94 ? -10.795 2.108 15.931 1.00 43.91 94 PRO A C 1
ATOM 733 O O . PRO A 1 94 ? -11.719 2.604 15.336 1.00 43.91 94 PRO A O 1
ATOM 736 N N . ASN A 1 95 ? -10.143 1.066 15.399 1.00 53.69 95 ASN A N 1
ATOM 737 C CA . ASN A 1 95 ? -10.375 0.617 14.009 1.00 53.69 95 ASN A CA 1
ATOM 738 C C . ASN A 1 95 ? -10.376 -0.878 13.806 1.00 53.69 95 ASN A C 1
ATOM 740 O O . ASN A 1 95 ? -9.897 -1.382 12.791 1.00 53.69 95 ASN A O 1
ATOM 744 N N . LEU A 1 96 ? -10.922 -1.575 14.785 1.00 49.41 96 LEU A N 1
ATOM 745 C CA . LEU A 1 96 ? -11.174 -2.990 14.678 1.00 49.41 96 L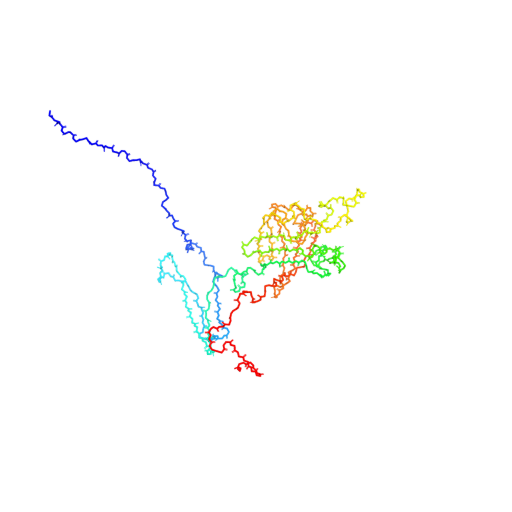EU A CA 1
ATOM 746 C C . LEU A 1 96 ? -12.660 -3.202 14.318 1.00 49.41 96 LEU A C 1
ATOM 748 O O . LEU A 1 96 ? -13.505 -2.634 15.015 1.00 49.41 96 LEU A O 1
ATOM 752 N N . PRO A 1 97 ? -13.038 -3.996 13.289 1.00 53.81 97 PRO A N 1
ATOM 753 C CA . PRO A 1 97 ? -14.336 -4.644 13.236 1.00 53.81 97 PRO A CA 1
ATOM 754 C C . PRO A 1 97 ? -14.620 -5.330 14.571 1.00 53.81 97 PRO A C 1
ATOM 756 O O . PRO A 1 97 ? -13.731 -5.515 15.406 1.00 53.81 97 PRO A O 1
ATOM 759 N N . ASP A 1 98 ? -15.859 -5.774 14.764 1.00 53.12 98 ASP A N 1
ATOM 760 C CA . ASP A 1 98 ? -16.280 -6.454 15.997 1.00 53.12 98 ASP A CA 1
ATOM 761 C C . ASP A 1 98 ? -15.401 -7.665 16.396 1.00 53.12 98 ASP A C 1
ATOM 763 O O . ASP A 1 98 ? -15.506 -8.146 17.526 1.00 53.12 98 ASP A O 1
ATOM 767 N N . ASP A 1 99 ? -14.526 -8.144 15.502 1.00 54.59 99 ASP A N 1
ATOM 768 C CA . ASP A 1 99 ? -13.557 -9.217 15.722 1.00 54.59 99 ASP A CA 1
ATOM 769 C C . ASP A 1 99 ? -12.165 -8.784 16.222 1.00 54.59 99 ASP A C 1
ATOM 771 O O . ASP A 1 99 ? -11.360 -9.652 16.564 1.00 54.59 99 ASP A O 1
ATOM 775 N N . GLY A 1 100 ? -11.860 -7.486 16.314 1.00 52.31 100 GLY A N 1
ATOM 776 C CA . GLY A 1 100 ? -10.560 -7.035 16.808 1.00 52.31 100 GLY A CA 1
ATOM 777 C C . GLY A 1 100 ? -9.448 -6.894 15.748 1.00 52.31 100 GLY A C 1
ATOM 778 O O . GLY A 1 100 ? -8.282 -6.866 16.136 1.00 52.31 100 GLY A O 1
ATOM 779 N N . THR A 1 101 ? -9.747 -6.808 14.443 1.00 56.50 101 THR A N 1
ATOM 780 C CA . THR A 1 101 ? -8.730 -6.715 13.361 1.00 56.50 101 THR A CA 1
ATOM 781 C C . THR A 1 101 ? -8.599 -5.313 12.742 1.00 56.50 101 THR A C 1
ATOM 783 O O . THR A 1 101 ? -9.599 -4.734 12.413 1.00 56.50 101 THR A O 1
ATOM 786 N N . PRO A 1 102 ? -7.440 -4.675 12.519 1.00 67.44 102 PRO A N 1
ATOM 787 C CA . PRO A 1 102 ? -7.438 -3.351 11.872 1.00 67.44 102 PRO A CA 1
ATOM 788 C C . PRO A 1 102 ? -8.196 -3.321 10.525 1.00 67.44 102 PRO A C 1
ATOM 790 O O . PRO A 1 102 ? -8.077 -4.254 9.738 1.00 67.44 102 PRO A O 1
ATOM 793 N N . ALA A 1 103 ? -8.946 -2.256 10.212 1.00 76.75 103 ALA A N 1
ATOM 794 C CA . ALA A 1 103 ? -9.768 -2.186 8.989 1.00 76.75 103 ALA A CA 1
ATOM 795 C C . ALA A 1 103 ? -8.968 -2.430 7.687 1.00 76.75 103 ALA A C 1
ATOM 797 O O . ALA A 1 103 ? -9.444 -3.090 6.754 1.00 76.75 103 ALA A O 1
ATOM 798 N N . LEU A 1 104 ? -7.720 -1.948 7.649 1.00 87.56 104 LEU A N 1
ATOM 799 C CA . LEU A 1 104 ? -6.778 -2.181 6.551 1.00 87.56 104 LEU A CA 1
ATOM 800 C C . LEU A 1 104 ? -6.139 -3.574 6.561 1.00 87.56 104 LEU A C 1
ATOM 802 O O . LEU A 1 104 ? -5.543 -3.960 5.557 1.00 87.56 104 LEU A O 1
ATOM 806 N N . SER A 1 105 ? -6.260 -4.344 7.645 1.00 90.25 105 SER A N 1
ATOM 807 C CA . SER A 1 105 ? -5.650 -5.666 7.720 1.00 90.25 105 SER A CA 1
ATOM 808 C C . SER A 1 105 ? -6.169 -6.607 6.640 1.00 90.25 105 SER A C 1
ATOM 810 O O . SER A 1 105 ? -7.348 -6.594 6.271 1.00 90.25 105 SER A O 1
ATOM 812 N N . GLY A 1 106 ? -5.259 -7.445 6.153 1.00 91.56 106 GLY A N 1
ATOM 813 C CA . GLY A 1 106 ? -5.466 -8.349 5.032 1.00 91.56 106 GLY A CA 1
ATOM 814 C C . GLY A 1 106 ? -4.499 -8.075 3.884 1.00 91.56 106 GLY A C 1
ATOM 815 O O . GLY A 1 106 ? -3.623 -7.213 3.969 1.00 91.56 106 GLY A O 1
ATOM 816 N N . ALA A 1 107 ? -4.663 -8.848 2.816 1.00 95.50 107 ALA A N 1
ATOM 817 C CA . ALA A 1 107 ? -3.901 -8.701 1.587 1.00 95.50 107 ALA A CA 1
ATOM 818 C C . ALA A 1 107 ? -4.624 -7.757 0.618 1.00 95.50 107 ALA A C 1
ATOM 820 O O . ALA A 1 107 ? -5.849 -7.794 0.478 1.00 95.50 107 ALA A O 1
ATOM 821 N N . TRP A 1 108 ? -3.854 -6.918 -0.059 1.00 98.12 108 TRP A N 1
ATOM 822 C CA . TRP A 1 108 ? -4.320 -5.966 -1.062 1.00 98.12 108 TRP A CA 1
ATOM 823 C C . TRP A 1 108 ? -3.510 -6.136 -2.329 1.00 98.12 108 TRP A C 1
ATOM 825 O O . TRP A 1 108 ? -2.337 -6.461 -2.251 1.00 98.12 108 TRP A O 1
ATOM 835 N N .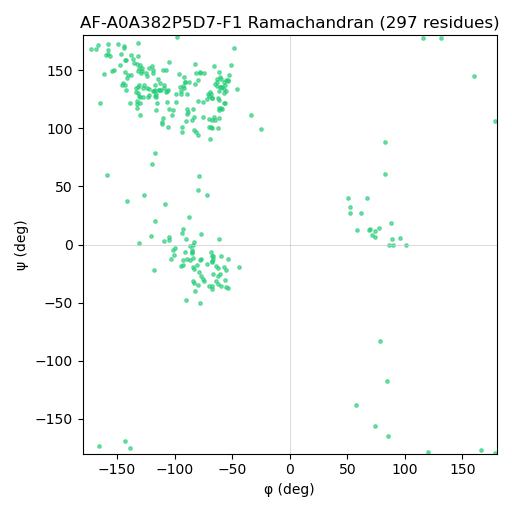 LYS A 1 109 ? -4.101 -5.869 -3.485 1.00 97.94 109 LYS A N 1
ATOM 836 C CA . LYS A 1 109 ? -3.383 -5.855 -4.765 1.00 97.94 109 LYS A CA 1
ATOM 837 C C . LYS A 1 109 ? -3.902 -4.741 -5.647 1.00 97.94 109 LYS A C 1
ATOM 839 O O . LYS A 1 109 ? -5.014 -4.258 -5.413 1.00 97.94 109 LYS A O 1
ATOM 844 N N . LEU A 1 110 ? -3.117 -4.308 -6.630 1.00 98.44 110 LEU A N 1
ATOM 845 C CA . LEU A 1 110 ? -3.576 -3.268 -7.548 1.00 98.44 110 LEU A CA 1
ATOM 846 C C . LEU A 1 110 ? -4.883 -3.700 -8.220 1.00 98.44 110 LEU A C 1
ATOM 848 O O . LEU A 1 110 ? -5.061 -4.848 -8.632 1.00 98.44 110 LEU A O 1
ATOM 852 N N . ALA A 1 111 ? -5.823 -2.766 -8.316 1.00 97.38 111 ALA A N 1
ATOM 853 C CA . ALA A 1 111 ? -7.084 -2.990 -8.995 1.00 97.38 111 ALA A CA 1
ATOM 854 C C . ALA A 1 111 ? -6.789 -3.318 -10.471 1.00 97.38 111 ALA A C 1
ATOM 856 O O . ALA A 1 111 ? -6.140 -2.514 -11.139 1.00 97.38 111 ALA A O 1
ATOM 857 N N . PRO A 1 112 ? -7.255 -4.453 -11.020 1.00 95.88 112 PRO A N 1
ATOM 858 C CA . PRO A 1 112 ? -6.939 -4.863 -12.390 1.00 95.88 112 PRO A CA 1
ATOM 859 C C . PRO A 1 112 ? -7.804 -4.102 -13.412 1.00 95.88 112 PRO A C 1
ATOM 861 O O . PRO A 1 112 ? -8.585 -4.688 -14.160 1.00 95.88 112 PRO A O 1
ATOM 864 N N . ILE A 1 113 ? -7.703 -2.773 -13.401 1.00 94.94 113 ILE A N 1
ATOM 865 C CA . ILE A 1 113 ? -8.458 -1.829 -14.229 1.00 94.94 113 ILE A CA 1
ATOM 866 C C . ILE A 1 113 ? -7.527 -0.742 -14.780 1.00 94.94 113 ILE A C 1
ATOM 868 O O . ILE A 1 113 ? -6.456 -0.479 -14.230 1.00 94.94 113 ILE A O 1
ATOM 872 N N . ALA A 1 114 ? -7.943 -0.069 -15.854 1.00 95.19 114 ALA A N 1
ATOM 873 C CA . ALA A 1 114 ? -7.274 1.148 -16.310 1.00 95.19 114 ALA A CA 1
ATOM 874 C C . ALA A 1 114 ? -7.369 2.256 -15.247 1.00 95.19 114 ALA A C 1
ATOM 876 O O . ALA A 1 114 ? -8.409 2.421 -14.601 1.00 95.19 114 ALA A O 1
ATOM 877 N N . GLY A 1 115 ? -6.305 3.040 -15.085 1.00 93.81 115 GLY A N 1
ATOM 878 C CA . GLY A 1 115 ? -6.268 4.118 -14.098 1.00 93.81 115 GLY A CA 1
ATOM 879 C C . GLY A 1 115 ? -6.042 3.673 -12.652 1.00 93.81 115 GLY A C 1
ATOM 880 O O . GLY A 1 115 ? -6.303 4.455 -11.740 1.00 93.81 115 GLY A O 1
ATOM 881 N N . ALA A 1 116 ? -5.618 2.429 -12.422 1.00 96.00 116 ALA A N 1
ATOM 882 C CA . ALA A 1 116 ? -5.255 1.928 -11.098 1.00 96.00 116 ALA A CA 1
ATOM 883 C C . ALA A 1 116 ? -3.855 2.370 -10.652 1.00 96.00 116 ALA A C 1
ATOM 885 O O . ALA A 1 116 ? -3.582 2.424 -9.462 1.00 96.00 116 ALA A O 1
ATOM 886 N N . LEU A 1 117 ? -2.980 2.694 -11.596 1.00 95.69 117 LEU A N 1
ATOM 887 C CA . LEU A 1 117 ? -1.628 3.181 -11.382 1.00 95.69 117 LEU A CA 1
ATOM 888 C C . LEU A 1 117 ? -1.428 4.409 -12.273 1.00 95.69 117 LEU A C 1
ATOM 890 O O . LEU A 1 117 ? -1.717 4.369 -13.474 1.00 95.69 117 LEU A O 1
ATOM 894 N N . GLY A 1 118 ? -0.925 5.504 -11.718 1.00 95.56 118 GLY A N 1
ATOM 895 C CA . GLY A 1 118 ? -0.628 6.687 -12.515 1.00 95.56 118 GLY A CA 1
ATOM 896 C C . GLY A 1 118 ? 0.095 7.777 -11.751 1.00 95.56 118 GLY A C 1
ATOM 897 O O . GLY A 1 118 ? 0.195 7.735 -10.527 1.00 95.56 118 GLY A O 1
ATOM 898 N N . VAL A 1 119 ? 0.586 8.749 -12.510 1.00 95.38 119 VAL A N 1
ATOM 899 C CA . VAL A 1 119 ? 1.360 9.885 -12.019 1.00 95.38 119 VAL A CA 1
ATOM 900 C C . VAL A 1 119 ? 0.920 11.166 -12.714 1.00 95.38 119 VAL A C 1
ATOM 902 O O . VAL A 1 119 ? 0.578 11.172 -13.905 1.00 95.38 119 VAL A O 1
ATOM 905 N N . GLY A 1 120 ? 0.968 12.271 -11.982 1.00 94.38 120 GLY A N 1
ATOM 906 C CA . GLY A 1 120 ? 0.728 13.591 -12.541 1.00 94.38 120 GLY A CA 1
ATOM 907 C C . GLY A 1 120 ? 1.175 14.729 -11.627 1.00 94.38 120 GLY A C 1
ATOM 908 O O . GLY A 1 120 ? 1.824 14.496 -10.607 1.00 94.38 120 GLY A O 1
ATOM 909 N N . PRO A 1 121 ? 0.861 15.976 -12.016 1.00 90.44 121 PRO A N 1
ATOM 910 C CA . PRO A 1 121 ? 1.344 17.196 -11.369 1.00 90.44 121 PRO A CA 1
ATOM 911 C C . PRO A 1 121 ? 0.634 17.5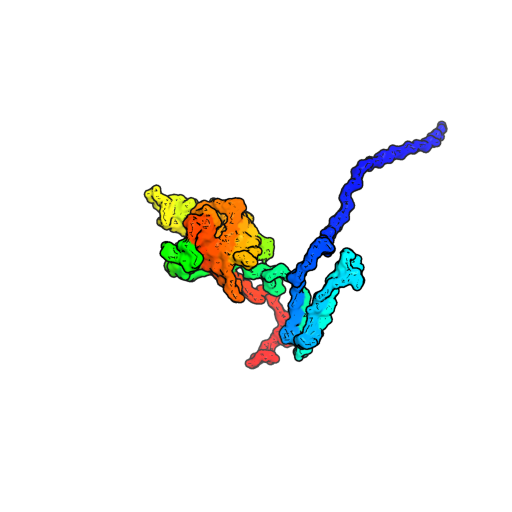38 -10.051 1.00 90.44 121 PRO A C 1
ATOM 913 O O . PRO A 1 121 ? 0.783 18.659 -9.566 1.00 90.44 121 PRO A O 1
ATOM 916 N N . GLY A 1 122 ? -0.197 16.647 -9.510 1.00 82.31 122 GLY A N 1
ATOM 917 C CA . GLY A 1 122 ? -0.825 16.864 -8.216 1.00 82.31 122 GLY A CA 1
ATOM 918 C C . GLY A 1 122 ? -1.975 15.906 -7.916 1.00 82.31 122 GLY A C 1
ATOM 919 O O . GLY A 1 122 ? -2.288 15.029 -8.726 1.00 82.31 122 GLY A O 1
ATOM 920 N N . PRO A 1 123 ? -2.635 16.095 -6.761 1.00 73.88 123 PRO A N 1
ATOM 921 C CA . PRO A 1 123 ? -3.635 15.162 -6.273 1.00 73.88 123 PRO A CA 1
ATOM 922 C C . PRO A 1 123 ? -4.792 14.884 -7.225 1.00 73.88 123 PRO A C 1
ATOM 924 O O . PRO A 1 123 ? -5.527 15.793 -7.618 1.00 73.88 123 PRO A O 1
ATOM 927 N N . GLY A 1 124 ? -4.968 13.608 -7.571 1.00 73.62 124 GLY A N 1
ATOM 928 C CA . GLY A 1 124 ? -6.001 13.144 -8.503 1.00 73.62 124 GLY A CA 1
ATOM 929 C C . GLY A 1 124 ? -5.761 13.505 -9.976 1.00 73.62 124 GLY A C 1
ATOM 930 O O . GLY A 1 124 ? -6.659 13.295 -10.796 1.00 73.62 124 GLY A O 1
ATOM 931 N N . ASP A 1 125 ? -4.589 14.042 -10.327 1.00 85.19 125 ASP A N 1
ATOM 932 C CA . ASP A 1 125 ? -4.176 14.300 -11.706 1.00 85.19 125 ASP A CA 1
ATOM 933 C C . ASP A 1 125 ? -3.257 13.170 -12.194 1.00 85.19 125 ASP A C 1
ATOM 935 O O . ASP A 1 125 ? -2.214 12.900 -11.610 1.00 85.19 125 ASP A O 1
ATOM 939 N N . TYR A 1 126 ? -3.650 12.517 -13.289 1.00 84.75 126 TYR A N 1
ATOM 940 C CA . TYR A 1 126 ? -2.934 11.390 -13.902 1.00 84.75 126 TYR A CA 1
ATOM 941 C C . TYR A 1 126 ? -2.443 11.722 -15.319 1.00 84.75 126 TYR A C 1
ATOM 943 O O . TYR A 1 126 ? -2.267 10.838 -16.160 1.00 84.75 126 TYR A O 1
ATOM 951 N N . SER A 1 127 ? -2.340 13.011 -15.650 1.00 90.25 127 SER A N 1
ATOM 952 C CA . SER A 1 127 ? -2.151 13.474 -17.028 1.00 90.25 127 SER A CA 1
ATOM 953 C C . SER A 1 127 ? -0.764 13.201 -17.603 1.00 90.25 127 SER A C 1
ATOM 955 O O . SER A 1 127 ? -0.609 13.265 -18.825 1.00 90.25 127 SER A O 1
ATOM 957 N N . TRP A 1 128 ? 0.240 12.899 -16.772 1.00 93.44 128 TRP A N 1
ATOM 958 C CA . TRP A 1 128 ? 1.576 12.554 -17.261 1.00 93.44 128 TRP A CA 1
ATOM 959 C C . TRP A 1 128 ? 1.626 11.118 -17.764 1.00 93.44 128 TRP A C 1
ATOM 961 O O . TRP A 1 128 ? 2.069 10.884 -18.888 1.00 93.44 128 TRP A O 1
ATOM 971 N N . TRP A 1 129 ? 1.150 10.167 -16.960 1.00 94.69 129 TRP A N 1
ATOM 972 C CA . TRP A 1 129 ? 1.014 8.777 -17.375 1.00 94.69 129 TRP A CA 1
ATOM 973 C C . TRP A 1 129 ? 0.050 8.016 -16.463 1.00 94.69 129 TRP A C 1
ATOM 975 O O . TRP A 1 129 ? -0.007 8.252 -15.258 1.00 94.69 129 TRP A O 1
ATOM 985 N N . SER A 1 130 ? -0.674 7.053 -17.029 1.00 96.44 130 SER A N 1
ATOM 986 C CA . SER A 1 130 ? -1.473 6.100 -16.266 1.00 96.44 130 SER A CA 1
ATOM 987 C C . SER A 1 130 ? -1.631 4.793 -17.031 1.00 96.44 130 SER A C 1
ATOM 989 O O . SER A 1 130 ? -1.650 4.794 -18.266 1.00 96.44 130 SER A O 1
ATOM 991 N N . ASN A 1 131 ? -1.762 3.687 -16.299 1.00 96.81 131 ASN A N 1
ATOM 992 C CA . ASN A 1 131 ? -1.955 2.378 -16.895 1.00 96.81 131 ASN A CA 1
ATOM 993 C C . ASN A 1 131 ? -3.280 2.312 -17.677 1.00 96.81 131 ASN A C 1
ATOM 995 O O . ASN A 1 131 ? -4.330 2.789 -17.235 1.00 96.81 131 ASN A O 1
ATOM 999 N N . ASN A 1 132 ? -3.243 1.654 -18.828 1.00 96.12 132 ASN A N 1
ATOM 1000 C CA . ASN A 1 132 ? -4.419 1.295 -19.611 1.00 96.12 132 ASN A CA 1
ATOM 1001 C C . ASN A 1 132 ? -4.840 -0.169 -19.352 1.00 96.12 132 ASN A C 1
ATOM 1003 O O . ASN A 1 132 ? -4.207 -0.892 -18.582 1.00 96.12 132 ASN A O 1
ATOM 1007 N N . GLU A 1 133 ? -5.923 -0.624 -19.992 1.00 95.38 133 GLU A N 1
ATOM 1008 C CA . GLU A 1 133 ? -6.407 -2.012 -19.856 1.00 95.38 133 GLU A CA 1
ATOM 1009 C C . GLU A 1 133 ? -5.394 -3.054 -20.364 1.00 95.38 133 GLU A C 1
ATOM 1011 O O . GLU A 1 133 ? -5.287 -4.146 -19.810 1.00 95.38 133 GLU A O 1
ATOM 1016 N N . GLY A 1 134 ? -4.625 -2.722 -21.404 1.00 95.12 134 GLY A N 1
ATOM 1017 C CA . GLY A 1 134 ? -3.558 -3.573 -21.927 1.00 95.12 134 GLY A CA 1
ATOM 1018 C C . GLY A 1 134 ? -2.396 -3.723 -20.947 1.00 95.12 134 GLY A C 1
ATOM 1019 O O . GLY A 1 134 ? -1.841 -4.816 -20.825 1.00 95.12 134 GLY A O 1
ATOM 1020 N N . ASP A 1 135 ? -2.068 -2.677 -20.189 1.00 95.88 135 ASP A N 1
ATOM 1021 C CA . ASP A 1 135 ? -1.012 -2.728 -19.173 1.00 95.88 135 ASP A CA 1
ATOM 1022 C C . ASP A 1 135 ? -1.351 -3.707 -18.046 1.00 95.88 135 ASP A C 1
ATOM 1024 O O . ASP A 1 135 ? -0.450 -4.364 -17.542 1.00 95.88 135 ASP A O 1
ATOM 1028 N N . VAL A 1 136 ? -2.634 -3.895 -17.710 1.00 95.44 136 VAL A N 1
ATOM 1029 C CA . VAL A 1 136 ? -3.067 -4.914 -16.730 1.00 95.44 136 VAL A CA 1
ATOM 1030 C C . VAL A 1 136 ? -2.662 -6.322 -17.178 1.00 95.44 136 VAL A C 1
ATOM 1032 O O . VAL A 1 136 ? -2.291 -7.158 -16.363 1.00 95.44 136 VAL A O 1
ATOM 1035 N N . THR A 1 137 ? -2.704 -6.589 -18.486 1.00 94.19 137 THR A N 1
ATOM 1036 C CA . THR A 1 137 ? -2.290 -7.887 -19.042 1.00 94.19 137 THR A CA 1
ATOM 1037 C C . THR A 1 137 ? -0.777 -7.965 -19.225 1.00 94.19 137 THR A C 1
ATOM 1039 O O . THR A 1 137 ? -0.171 -9.000 -18.971 1.00 94.19 137 THR A O 1
ATOM 1042 N N . THR A 1 138 ? -0.158 -6.876 -19.680 1.00 94.31 138 THR A N 1
ATOM 1043 C CA . THR A 1 138 ? 1.276 -6.846 -20.013 1.00 94.31 138 THR A CA 1
ATOM 1044 C C . THR A 1 138 ? 2.148 -6.827 -18.756 1.00 94.31 138 THR A C 1
ATOM 1046 O O . THR A 1 138 ? 3.232 -7.398 -18.751 1.00 94.31 138 THR A O 1
ATOM 1049 N N . ARG A 1 139 ? 1.643 -6.221 -17.676 1.00 96.56 139 ARG A N 1
ATOM 1050 C CA . ARG A 1 139 ? 2.265 -6.133 -16.351 1.00 96.56 139 ARG A CA 1
ATOM 1051 C C . ARG A 1 139 ? 1.538 -7.025 -15.343 1.00 96.56 139 ARG A C 1
ATOM 1053 O O . ARG A 1 139 ? 1.388 -6.639 -14.193 1.00 96.56 139 ARG A O 1
ATOM 1060 N N . ALA A 1 140 ? 1.031 -8.185 -15.767 1.00 95.94 140 ALA A N 1
ATOM 1061 C CA . ALA A 1 140 ? 0.187 -9.033 -14.917 1.00 95.94 140 ALA A CA 1
ATOM 1062 C C . ALA A 1 140 ? 0.840 -9.371 -13.564 1.00 95.94 140 ALA A C 1
ATOM 1064 O O . ALA A 1 140 ? 0.145 -9.323 -12.556 1.00 95.94 140 ALA A O 1
ATOM 1065 N N . CYS A 1 141 ? 2.161 -9.592 -13.558 1.00 97.00 141 CYS A N 1
ATOM 1066 C CA . CYS A 1 141 ? 2.973 -9.823 -12.358 1.00 97.00 141 CYS A CA 1
ATOM 1067 C C . CYS A 1 141 ? 3.008 -8.642 -11.364 1.00 97.00 141 CYS A C 1
ATOM 1069 O O . CYS A 1 141 ? 3.364 -8.817 -10.216 1.00 97.00 141 CYS A O 1
ATOM 1071 N N . LEU A 1 142 ? 2.692 -7.414 -11.792 1.00 97.94 142 LEU A N 1
ATOM 1072 C CA . LEU A 1 142 ? 2.541 -6.264 -10.887 1.00 97.94 142 LEU A CA 1
ATOM 1073 C C . LEU A 1 142 ? 1.137 -6.218 -10.274 1.00 97.94 142 LEU A C 1
ATOM 1075 O O . LEU A 1 142 ? 0.927 -5.690 -9.187 1.00 97.94 142 LEU A O 1
ATOM 1079 N N . PHE A 1 143 ? 0.138 -6.696 -11.019 1.00 97.88 143 PHE A N 1
ATOM 1080 C CA . PHE A 1 143 ? -1.267 -6.645 -10.615 1.00 97.88 143 PHE A CA 1
ATOM 1081 C C . PHE A 1 143 ? -1.689 -7.846 -9.759 1.00 97.88 143 PHE A C 1
ATOM 1083 O O . PHE A 1 143 ? -2.777 -7.814 -9.174 1.00 97.88 143 PHE A O 1
ATOM 1090 N N . ASP A 1 144 ? -0.878 -8.902 -9.690 1.00 96.44 144 ASP A N 1
ATOM 1091 C CA . ASP A 1 144 ? -1.057 -10.021 -8.764 1.00 96.44 144 ASP A CA 1
ATOM 1092 C C . ASP A 1 144 ? -0.154 -9.957 -7.521 1.00 96.44 144 ASP A C 1
ATOM 1094 O O . ASP A 1 144 ? -0.433 -10.695 -6.576 1.00 96.44 144 ASP A O 1
ATOM 1098 N N . ASP A 1 145 ? 0.813 -9.034 -7.470 1.00 98.50 145 ASP A N 1
ATOM 1099 C CA . ASP A 1 145 ? 1.567 -8.697 -6.260 1.00 98.50 145 ASP A CA 1
ATOM 1100 C C . ASP A 1 145 ? 0.627 -8.300 -5.107 1.00 98.50 145 ASP A C 1
ATOM 1102 O O . ASP A 1 145 ? -0.274 -7.461 -5.256 1.00 98.50 145 ASP A O 1
ATOM 1106 N N . GLU A 1 146 ? 0.860 -8.882 -3.928 1.00 98.25 146 GLU A N 1
ATOM 1107 C CA . GLU A 1 146 ? 0.061 -8.630 -2.731 1.00 98.25 146 GLU A CA 1
ATOM 1108 C C . GLU A 1 146 ? 0.826 -7.816 -1.676 1.00 98.25 146 GLU A C 1
ATOM 1110 O O . GLU A 1 146 ? 1.985 -8.072 -1.350 1.00 98.25 146 GLU A O 1
ATOM 1115 N N . TYR A 1 147 ? 0.136 -6.849 -1.079 1.00 98.56 147 TYR A N 1
ATOM 1116 C CA . TYR A 1 147 ? 0.599 -6.002 0.015 1.00 98.56 147 TYR A CA 1
ATOM 1117 C C . TYR A 1 147 ? -0.186 -6.389 1.266 1.00 98.56 147 TYR A C 1
ATOM 1119 O O . TYR A 1 147 ? -1.384 -6.111 1.378 1.00 98.56 147 TYR A O 1
ATOM 1127 N N . VAL A 1 148 ? 0.470 -7.098 2.182 1.00 97.31 148 VAL A N 1
ATOM 1128 C CA . VAL A 1 148 ? -0.183 -7.750 3.321 1.00 97.31 148 VAL A CA 1
ATOM 1129 C C . VAL A 1 148 ? 0.031 -6.934 4.587 1.00 97.31 148 VAL A C 1
ATOM 1131 O O . VAL A 1 148 ? 1.139 -6.863 5.119 1.00 97.31 148 VAL A O 1
ATOM 1134 N N . PHE A 1 149 ? -1.055 -6.355 5.092 1.00 96.50 149 PHE A N 1
ATOM 1135 C CA . PHE A 1 149 ? -1.109 -5.674 6.381 1.00 96.50 149 PHE A CA 1
ATOM 1136 C C . PHE A 1 149 ? -1.586 -6.672 7.439 1.00 96.50 149 PHE A C 1
ATOM 1138 O O . PHE A 1 149 ? -2.785 -6.921 7.590 1.00 96.50 149 PHE A O 1
ATOM 1145 N N . ASN A 1 150 ? -0.670 -7.296 8.176 1.00 88.19 150 ASN A N 1
ATOM 1146 C CA . ASN A 1 150 ? -1.059 -8.256 9.208 1.00 88.19 150 ASN A CA 1
ATOM 1147 C C . ASN A 1 150 ? -1.634 -7.534 10.432 1.00 88.19 150 ASN A C 1
ATOM 1149 O O . ASN A 1 150 ? -1.199 -6.437 10.785 1.00 88.19 150 ASN A O 1
ATOM 1153 N N . ALA A 1 151 ? -2.593 -8.168 11.110 1.00 84.00 151 ALA A N 1
ATOM 1154 C CA . ALA A 1 151 ? -3.248 -7.599 12.292 1.00 84.00 151 ALA A CA 1
ATOM 1155 C C . ALA A 1 151 ? -2.296 -7.385 13.486 1.00 84.00 151 ALA A C 1
ATOM 1157 O O . ALA A 1 151 ? -2.607 -6.610 14.386 1.00 84.00 151 ALA A O 1
ATOM 1158 N N . ASP A 1 152 ? -1.132 -8.040 13.491 1.00 81.19 152 ASP A N 1
ATOM 1159 C CA . ASP A 1 152 ? -0.079 -7.860 14.497 1.00 81.19 152 ASP A CA 1
ATOM 1160 C C . ASP A 1 152 ? 0.841 -6.651 14.225 1.00 81.19 152 ASP A C 1
ATOM 1162 O O . ASP A 1 152 ? 1.788 -6.417 14.976 1.00 81.19 152 ASP A O 1
ATOM 1166 N N . GLY A 1 153 ? 0.571 -5.886 13.161 1.00 87.81 153 GLY A N 1
ATOM 1167 C CA . GLY A 1 153 ? 1.368 -4.733 12.739 1.00 87.81 153 GLY A CA 1
ATOM 1168 C C . GLY A 1 153 ? 2.552 -5.078 11.831 1.00 87.81 153 GLY A C 1
ATOM 1169 O O . GLY A 1 153 ? 3.268 -4.173 11.400 1.00 87.81 153 GLY A O 1
ATOM 1170 N N . SER A 1 154 ? 2.780 -6.355 11.501 1.00 91.88 154 SER A N 1
ATOM 1171 C CA . SER A 1 154 ? 3.782 -6.739 10.499 1.00 91.88 154 SER A CA 1
ATOM 1172 C C . SER A 1 154 ? 3.276 -6.507 9.072 1.00 91.88 154 SER A C 1
ATOM 1174 O O . SER A 1 154 ? 2.081 -6.604 8.790 1.00 91.88 154 SER A O 1
ATOM 1176 N N . PHE A 1 155 ? 4.191 -6.185 8.161 1.00 97.94 155 PHE A N 1
ATOM 1177 C CA . PHE A 1 155 ? 3.911 -5.905 6.753 1.00 97.94 155 PHE A CA 1
ATOM 1178 C C . PHE A 1 155 ? 4.734 -6.816 5.841 1.00 97.94 155 PHE A C 1
ATOM 1180 O O . PHE A 1 155 ? 5.878 -7.139 6.169 1.00 97.94 155 PHE A O 1
ATOM 1187 N N . GLN A 1 156 ? 4.168 -7.220 4.700 1.00 97.50 156 GLN A N 1
ATOM 1188 C CA . GLN A 1 156 ? 4.864 -8.020 3.689 1.00 97.50 156 GLN A CA 1
ATOM 1189 C C . GLN A 1 156 ? 4.467 -7.610 2.268 1.00 97.50 156 GLN A C 1
ATOM 1191 O O . GLN A 1 156 ? 3.286 -7.451 1.969 1.00 97.50 156 GLN A O 1
ATOM 1196 N N . ASN A 1 157 ? 5.461 -7.528 1.384 1.00 98.50 157 ASN A N 1
ATOM 1197 C CA . ASN A 1 157 ? 5.259 -7.613 -0.059 1.00 98.50 157 ASN A CA 1
ATOM 1198 C C . ASN A 1 157 ? 5.324 -9.098 -0.453 1.00 98.50 157 ASN A C 1
ATOM 1200 O O . ASN A 1 157 ? 6.369 -9.727 -0.302 1.00 98.50 157 ASN A O 1
ATOM 1204 N N . VAL A 1 158 ? 4.221 -9.676 -0.924 1.00 97.88 158 VAL A N 1
ATOM 1205 C CA . VAL A 1 158 ? 4.142 -11.067 -1.387 1.00 97.88 158 VAL A CA 1
ATOM 1206 C C . VAL A 1 158 ? 4.064 -11.056 -2.910 1.00 97.88 158 VAL A C 1
ATOM 1208 O O . VAL A 1 158 ? 3.013 -10.800 -3.483 1.00 97.88 158 VAL A O 1
ATOM 1211 N N . LEU A 1 159 ? 5.202 -11.333 -3.549 1.00 96.94 159 LEU A N 1
ATOM 1212 C CA . LEU A 1 159 ? 5.423 -11.110 -4.986 1.00 96.94 159 LEU A CA 1
ATOM 1213 C C . LEU A 1 159 ? 5.390 -12.396 -5.835 1.00 96.94 159 LEU A C 1
ATOM 1215 O O . LEU A 1 159 ? 5.783 -12.422 -6.994 1.00 96.94 159 LEU A O 1
ATOM 1219 N N . GLY A 1 160 ? 5.041 -13.534 -5.230 1.00 94.12 160 GLY A N 1
ATOM 1220 C CA . GLY A 1 160 ? 5.081 -14.827 -5.917 1.00 94.12 160 GLY A CA 1
ATOM 1221 C C . GLY A 1 160 ? 6.467 -15.182 -6.485 1.0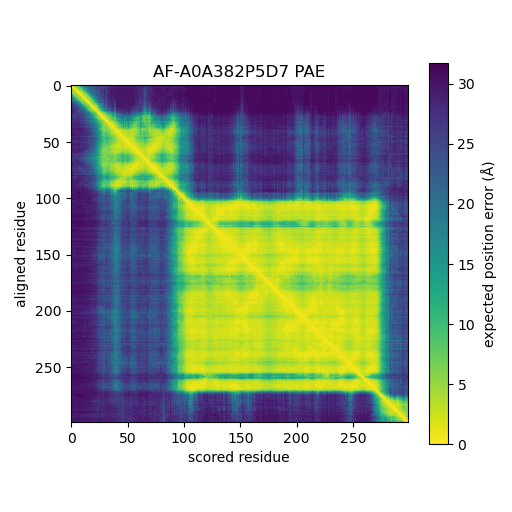0 94.12 160 GLY A C 1
ATOM 1222 O O . GLY A 1 160 ? 7.489 -15.036 -5.814 1.00 94.12 160 GLY A O 1
ATOM 1223 N N . SER A 1 161 ? 6.494 -15.732 -7.704 1.00 95.94 161 SER A N 1
ATOM 1224 C CA . SER A 1 161 ? 7.736 -16.076 -8.418 1.00 95.94 161 SER A CA 1
ATOM 1225 C C . SER A 1 161 ? 8.241 -14.976 -9.350 1.00 95.94 161 SER A C 1
ATOM 1227 O O . SER A 1 161 ? 9.397 -15.040 -9.775 1.00 95.94 161 SER A O 1
ATOM 1229 N N . GLU A 1 162 ? 7.380 -14.021 -9.701 1.00 97.12 162 GLU A N 1
ATOM 1230 C CA . GLU A 1 162 ? 7.658 -12.943 -10.645 1.00 97.12 162 GLU A CA 1
ATOM 1231 C C . GLU A 1 162 ? 6.945 -11.666 -10.198 1.00 97.12 162 GLU A C 1
ATOM 1233 O O . GLU A 1 162 ? 5.785 -11.731 -9.827 1.00 97.12 162 GLU A O 1
ATOM 1238 N N . THR A 1 163 ? 7.617 -10.524 -10.322 1.00 98.00 163 THR A N 1
ATOM 1239 C CA . THR A 1 163 ? 7.065 -9.167 -10.167 1.00 98.00 163 THR A CA 1
ATOM 1240 C C . THR A 1 163 ? 7.512 -8.320 -11.362 1.00 98.00 163 THR A C 1
ATOM 1242 O O . THR A 1 163 ? 8.316 -8.773 -12.187 1.00 98.00 163 THR A O 1
ATOM 1245 N N . TRP A 1 164 ? 7.007 -7.094 -11.493 1.00 97.38 164 TRP A N 1
ATOM 1246 C CA . TRP A 1 164 ? 7.464 -6.174 -12.532 1.00 97.38 164 TRP A CA 1
ATOM 1247 C C . TRP A 1 164 ? 8.825 -5.588 -12.178 1.00 97.38 164 TRP A C 1
ATOM 1249 O O . TRP A 1 164 ? 8.956 -4.762 -11.277 1.00 97.38 164 TRP A O 1
ATOM 1259 N N . ILE A 1 165 ? 9.842 -6.014 -12.918 1.00 97.06 165 ILE A N 1
ATOM 1260 C CA . ILE A 1 165 ? 11.206 -5.521 -12.799 1.00 97.06 165 ILE A CA 1
ATOM 1261 C C . ILE A 1 165 ? 11.354 -4.324 -13.721 1.00 97.06 165 ILE A C 1
ATOM 1263 O O . ILE A 1 165 ? 11.250 -4.451 -14.939 1.00 97.06 165 ILE A O 1
ATOM 1267 N N . GLU A 1 166 ? 11.612 -3.157 -13.140 1.00 94.69 166 GLU A N 1
ATOM 1268 C CA . GLU A 1 166 ? 11.935 -1.964 -13.913 1.00 94.69 166 GLU A CA 1
ATOM 1269 C C . GLU A 1 166 ? 13.421 -1.949 -14.316 1.00 94.69 166 GLU A C 1
ATOM 1271 O O . GLU A 1 166 ? 14.269 -2.514 -13.619 1.00 94.69 166 GLU A O 1
ATOM 1276 N N . GLY A 1 167 ? 13.770 -1.245 -15.400 1.00 91.75 167 GLY A N 1
ATOM 1277 C CA . GLY A 1 167 ? 15.155 -1.184 -15.899 1.00 91.75 167 GLY A CA 1
ATOM 1278 C C . GLY A 1 167 ? 16.174 -0.694 -14.857 1.00 91.75 167 GLY A C 1
ATOM 1279 O O . GLY A 1 167 ? 17.314 -1.152 -14.831 1.00 91.75 167 GLY A O 1
ATOM 1280 N N . TRP A 1 168 ? 15.764 0.165 -13.914 1.00 91.56 168 TRP A N 1
ATOM 1281 C CA . TRP A 1 168 ? 16.635 0.607 -12.815 1.00 91.56 168 TRP A CA 1
ATOM 1282 C C . TRP A 1 168 ? 17.002 -0.522 -11.832 1.00 91.56 168 TRP A C 1
ATOM 1284 O O . TRP A 1 168 ? 18.054 -0.448 -11.198 1.00 91.56 168 TRP A O 1
ATOM 1294 N N . GLN A 1 169 ? 16.165 -1.562 -11.721 1.00 92.44 169 GLN A N 1
ATOM 1295 C CA . GLN A 1 169 ? 16.413 -2.752 -10.899 1.00 92.44 169 GLN A CA 1
ATOM 1296 C C . GLN A 1 169 ? 17.137 -3.840 -11.694 1.00 92.44 169 GLN A C 1
ATOM 1298 O O . GLN A 1 169 ? 18.097 -4.432 -11.201 1.00 92.44 169 GLN A O 1
ATOM 1303 N N . GLY A 1 170 ? 16.648 -4.121 -12.905 1.00 86.69 170 GLY A N 1
ATOM 1304 C CA . GLY A 1 170 ? 17.086 -5.252 -13.728 1.00 86.69 170 GLY A CA 1
ATOM 1305 C C . GLY A 1 170 ? 18.339 -4.990 -14.563 1.00 86.69 170 GLY A C 1
ATOM 1306 O O . GLY A 1 170 ? 19.011 -5.941 -14.960 1.00 86.69 170 GLY A O 1
ATOM 1307 N N . GLY A 1 171 ? 18.683 -3.722 -14.796 1.00 91.56 171 GLY A N 1
ATOM 1308 C CA . GLY A 1 171 ? 19.721 -3.340 -15.748 1.00 91.56 171 GLY A CA 1
ATOM 1309 C C . GLY A 1 171 ? 19.261 -3.487 -17.201 1.00 91.56 171 GLY A C 1
ATOM 1310 O O . GLY A 1 171 ? 18.071 -3.436 -17.490 1.00 91.56 171 GLY A O 1
ATOM 1311 N N . ASP A 1 172 ? 20.230 -3.648 -18.101 1.00 91.44 172 ASP A N 1
ATOM 1312 C CA . ASP A 1 172 ? 20.018 -3.857 -19.539 1.00 91.44 172 ASP A CA 1
ATOM 1313 C C . ASP A 1 172 ? 19.651 -5.330 -19.783 1.00 91.44 172 ASP A C 1
ATOM 1315 O O . ASP A 1 172 ? 20.520 -6.206 -19.827 1.00 91.44 172 ASP A O 1
ATOM 1319 N N . TYR A 1 173 ? 18.349 -5.608 -19.836 1.00 91.50 173 TYR A N 1
ATOM 1320 C CA . TYR A 1 173 ? 17.792 -6.952 -19.982 1.00 91.50 173 TYR A CA 1
ATOM 1321 C C . TYR A 1 173 ? 17.762 -7.395 -21.446 1.00 91.50 173 TYR A C 1
ATOM 1323 O O . TYR A 1 173 ? 17.913 -8.584 -21.740 1.00 91.50 173 TYR A O 1
ATOM 1331 N N . ASN A 1 174 ? 17.551 -6.454 -22.367 1.00 91.25 174 ASN A N 1
ATOM 1332 C CA . ASN A 1 174 ? 17.464 -6.745 -23.796 1.00 91.25 174 ASN A CA 1
ATOM 1333 C C . ASN A 1 174 ? 18.840 -6.790 -24.503 1.00 91.25 174 ASN A C 1
ATOM 1335 O O . ASN A 1 174 ? 18.909 -7.180 -25.673 1.00 91.25 174 ASN A O 1
ATOM 1339 N N . GLU A 1 175 ? 19.915 -6.465 -23.777 1.00 93.31 175 GLU A N 1
ATOM 1340 C CA . GLU A 1 175 ? 21.314 -6.445 -24.214 1.00 93.31 175 GLU A CA 1
ATOM 1341 C C . GLU A 1 175 ? 21.601 -5.447 -25.359 1.00 93.31 175 GLU A C 1
ATOM 1343 O O . GLU A 1 175 ? 22.534 -5.648 -26.149 1.00 93.31 175 GLU A O 1
ATOM 1348 N N . ASP A 1 176 ? 20.821 -4.365 -25.483 1.00 94.44 176 ASP A N 1
ATOM 1349 C CA . ASP A 1 176 ? 21.012 -3.333 -26.514 1.00 94.44 176 ASP A CA 1
ATOM 1350 C C . ASP A 1 176 ? 22.035 -2.245 -26.128 1.00 94.44 176 ASP A C 1
ATOM 1352 O O . ASP A 1 176 ? 22.452 -1.438 -26.973 1.00 94.44 176 ASP A O 1
ATOM 1356 N N . GLY A 1 177 ? 22.513 -2.272 -24.881 1.00 94.25 177 GLY A N 1
ATOM 1357 C CA . GLY A 1 177 ? 23.481 -1.337 -24.320 1.00 94.25 177 GLY A CA 1
ATOM 1358 C C . GLY A 1 177 ? 22.866 -0.083 -23.691 1.00 94.25 177 GLY A C 1
ATOM 1359 O O . GLY A 1 177 ? 23.627 0.805 -23.286 1.00 94.25 177 GLY A O 1
ATOM 1360 N N . THR A 1 178 ? 21.538 0.016 -23.611 1.00 93.88 178 THR A N 1
ATOM 1361 C CA . THR A 1 178 ? 20.792 1.152 -23.055 1.00 93.88 178 THR A CA 1
ATOM 1362 C C . THR A 1 178 ? 19.799 0.659 -22.012 1.00 93.88 178 THR A C 1
ATOM 1364 O O . THR A 1 178 ? 18.982 -0.190 -22.310 1.00 93.88 178 THR A O 1
ATOM 1367 N N . ILE A 1 179 ? 19.832 1.231 -20.803 1.00 92.50 179 ILE A N 1
ATOM 1368 C CA . ILE A 1 179 ? 18.824 0.933 -19.775 1.00 92.50 179 ILE A CA 1
ATOM 1369 C C . ILE A 1 179 ? 17.616 1.845 -20.003 1.00 92.50 179 ILE A C 1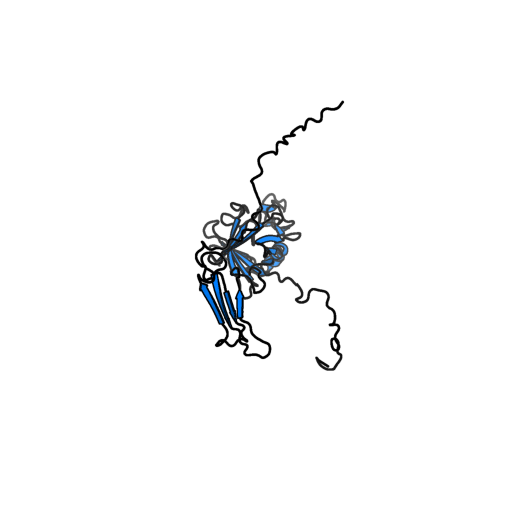
ATOM 1371 O O . ILE A 1 179 ? 17.703 3.052 -19.739 1.00 92.50 179 ILE A O 1
ATOM 1375 N N . ASP A 1 180 ? 16.511 1.292 -20.498 1.00 90.06 180 ASP A N 1
ATOM 1376 C CA . ASP A 1 180 ? 15.268 2.021 -20.758 1.00 90.06 180 ASP A CA 1
ATOM 1377 C C . ASP A 1 180 ? 13.994 1.200 -20.455 1.00 90.06 180 ASP A C 1
ATOM 1379 O O . ASP A 1 180 ? 14.023 0.174 -19.777 1.00 90.06 180 ASP A O 1
ATOM 1383 N N . TRP A 1 181 ? 12.826 1.696 -20.880 1.00 87.12 181 TRP A N 1
ATOM 1384 C CA . TRP A 1 181 ? 11.539 1.046 -20.602 1.00 87.12 181 TRP A CA 1
ATOM 1385 C C . TRP A 1 181 ? 11.365 -0.307 -21.320 1.00 87.12 181 TRP A C 1
ATOM 1387 O O . TRP A 1 181 ? 10.443 -1.054 -21.001 1.00 87.12 181 TRP A O 1
ATOM 1397 N N . GLN A 1 182 ? 12.193 -0.615 -22.323 1.00 90.25 182 GLN A N 1
ATOM 1398 C CA . GLN A 1 182 ? 12.189 -1.889 -23.045 1.00 90.25 182 GLN A CA 1
ATOM 1399 C C . GLN A 1 182 ? 12.870 -3.003 -22.242 1.00 90.25 182 GLN A C 1
ATOM 1401 O O . GLN A 1 182 ? 12.719 -4.172 -22.594 1.00 90.25 182 GLN A O 1
ATOM 1406 N N . ASP A 1 183 ? 13.592 -2.653 -21.174 1.00 93.75 183 ASP A N 1
ATOM 1407 C CA . ASP A 1 183 ? 14.140 -3.607 -20.207 1.00 93.75 183 ASP A CA 1
ATOM 1408 C C . ASP A 1 183 ? 13.134 -4.004 -19.129 1.00 93.75 183 ASP A C 1
ATOM 1410 O O . ASP A 1 183 ? 13.374 -4.949 -18.375 1.00 93.75 183 ASP A O 1
ATOM 1414 N N . GLU A 1 184 ? 12.003 -3.300 -19.034 1.00 95.06 184 GLU A N 1
ATOM 1415 C CA . GLU A 1 184 ? 10.974 -3.629 -18.058 1.00 95.06 184 GLU A CA 1
ATOM 1416 C C . GLU A 1 184 ? 10.256 -4.932 -18.436 1.00 95.06 184 GLU A C 1
ATOM 1418 O O . GLU A 1 184 ? 9.782 -5.101 -19.564 1.00 95.06 184 GLU A O 1
ATOM 1423 N N . HIS A 1 185 ? 10.154 -5.866 -17.491 1.00 95.81 185 HIS A N 1
ATOM 1424 C CA . HIS A 1 185 ? 9.539 -7.172 -17.723 1.00 95.81 185 HIS A CA 1
ATOM 1425 C C . HIS A 1 185 ? 9.067 -7.819 -16.418 1.00 95.81 185 HIS A C 1
ATOM 1427 O O . HIS A 1 185 ? 9.497 -7.452 -15.327 1.00 95.81 185 HIS A O 1
ATOM 1433 N N . CYS A 1 186 ? 8.206 -8.831 -16.528 1.00 97.50 186 CYS A N 1
ATOM 1434 C CA . CYS A 1 186 ? 7.957 -9.739 -15.412 1.00 97.50 186 CYS A CA 1
ATOM 1435 C C . CYS A 1 186 ? 9.176 -10.639 -15.198 1.00 97.50 186 CYS A C 1
ATOM 1437 O O . CYS A 1 186 ? 9.607 -11.317 -16.131 1.00 97.50 186 CYS A O 1
ATOM 1439 N N . GLY A 1 187 ? 9.721 -10.651 -13.984 1.00 96.88 187 GLY A N 1
ATOM 1440 C CA . GLY A 1 187 ? 10.913 -11.419 -13.640 1.00 96.88 187 GLY A CA 1
ATOM 1441 C C . GLY A 1 187 ? 11.013 -11.687 -12.142 1.00 96.88 187 GLY A C 1
ATOM 1442 O O . GLY A 1 187 ? 10.221 -11.177 -11.354 1.00 96.88 187 GLY A O 1
ATOM 1443 N N . SER A 1 188 ? 11.978 -12.514 -11.733 1.00 97.44 188 SER A N 1
ATOM 1444 C CA . SER A 1 188 ? 12.143 -12.870 -10.319 1.00 97.44 188 SER A CA 1
ATOM 1445 C C . SER A 1 188 ? 12.396 -11.635 -9.444 1.00 97.44 188 SER A C 1
ATOM 1447 O O . SER A 1 188 ? 13.243 -10.820 -9.815 1.00 97.44 188 SER A O 1
ATOM 1449 N N . PRO A 1 189 ? 11.735 -11.517 -8.275 1.00 97.88 189 PRO A N 1
ATOM 1450 C CA . PRO A 1 189 ? 11.936 -10.392 -7.366 1.00 97.88 189 PRO A CA 1
ATOM 1451 C C . PRO A 1 189 ? 13.406 -10.170 -6.983 1.00 97.88 189 PRO A C 1
ATOM 1453 O O . PRO A 1 189 ? 14.160 -11.125 -6.776 1.00 97.88 189 PRO A O 1
ATOM 1456 N N . ILE A 1 190 ? 13.808 -8.899 -6.880 1.00 97.44 190 ILE A N 1
ATOM 1457 C CA . ILE A 1 190 ? 15.199 -8.482 -6.652 1.00 97.44 190 ILE A CA 1
ATOM 1458 C C . ILE A 1 190 ? 15.323 -7.770 -5.300 1.00 97.44 190 ILE A C 1
ATOM 1460 O O . ILE A 1 190 ? 14.627 -6.791 -5.032 1.00 97.44 190 ILE A O 1
ATOM 1464 N N . ALA A 1 191 ? 16.250 -8.239 -4.458 1.00 96.88 191 ALA A N 1
ATOM 1465 C CA . ALA A 1 191 ? 16.574 -7.604 -3.183 1.00 96.88 191 ALA A CA 1
ATOM 1466 C C . ALA A 1 191 ? 17.062 -6.147 -3.376 1.00 96.88 191 ALA A C 1
ATOM 1468 O O . ALA A 1 191 ? 17.845 -5.887 -4.292 1.00 96.88 191 ALA A O 1
ATOM 1469 N N . PRO A 1 192 ? 16.699 -5.203 -2.485 1.00 97.12 192 PRO A N 1
ATOM 1470 C CA . PRO A 1 192 ? 15.983 -5.420 -1.225 1.00 97.12 192 PRO A CA 1
ATOM 1471 C C . PRO A 1 192 ? 14.452 -5.474 -1.344 1.00 97.12 192 PRO A C 1
ATOM 1473 O O . PRO A 1 192 ? 13.794 -5.764 -0.348 1.00 97.12 192 PRO A O 1
ATOM 1476 N N . HIS A 1 193 ? 13.890 -5.198 -2.522 1.00 98.12 193 HIS A N 1
ATOM 1477 C CA . HIS A 1 193 ? 12.446 -5.083 -2.772 1.00 98.12 193 HIS A CA 1
ATOM 1478 C C . HIS A 1 193 ? 11.774 -6.420 -3.105 1.00 98.12 193 HIS A C 1
ATOM 1480 O O . HIS A 1 193 ? 10.725 -6.446 -3.739 1.00 98.12 193 HIS A O 1
ATOM 1486 N N . ASP A 1 194 ? 12.371 -7.533 -2.684 1.00 97.44 194 ASP A N 1
ATOM 1487 C CA . ASP A 1 194 ? 11.909 -8.897 -2.962 1.00 97.44 194 ASP A CA 1
ATOM 1488 C C . ASP A 1 194 ? 10.933 -9.449 -1.909 1.00 97.44 194 ASP A C 1
ATOM 1490 O O . ASP A 1 194 ? 10.565 -10.622 -1.955 1.00 97.44 194 ASP A O 1
ATOM 1494 N N . GLY A 1 195 ? 10.540 -8.623 -0.935 1.00 96.75 195 GLY A N 1
ATOM 1495 C CA . GLY A 1 195 ? 9.632 -9.012 0.145 1.00 96.75 195 GLY A CA 1
ATOM 1496 C C . GLY A 1 195 ? 10.254 -9.917 1.214 1.00 96.75 195 GLY A C 1
ATOM 1497 O O . GLY A 1 195 ? 9.547 -10.381 2.107 1.00 96.75 195 GLY A O 1
ATOM 1498 N N . THR A 1 196 ? 11.567 -10.176 1.166 1.00 95.81 196 THR A N 1
ATOM 1499 C CA . THR A 1 196 ? 12.228 -11.086 2.121 1.00 95.81 196 THR A CA 1
ATOM 1500 C C . THR A 1 196 ? 12.601 -10.422 3.447 1.00 95.81 196 THR A C 1
ATOM 1502 O O . THR A 1 196 ? 12.783 -11.107 4.459 1.00 95.81 196 THR A O 1
ATOM 1505 N N . ASN A 1 197 ? 12.714 -9.092 3.466 1.00 96.94 197 ASN A N 1
ATOM 1506 C CA . ASN A 1 197 ? 13.045 -8.334 4.665 1.00 96.94 197 ASN A CA 1
ATOM 1507 C C . ASN A 1 197 ? 11.812 -8.142 5.563 1.00 96.94 197 ASN A C 1
ATOM 1509 O O . ASN A 1 197 ? 10.719 -7.881 5.063 1.00 96.94 197 ASN A O 1
ATOM 1513 N N . PRO A 1 198 ? 11.969 -8.212 6.898 1.00 94.69 198 PRO A N 1
ATOM 1514 C CA . PRO A 1 198 ? 10.877 -7.911 7.810 1.00 94.69 198 PRO A CA 1
ATOM 1515 C C . PRO A 1 198 ? 10.481 -6.435 7.702 1.00 94.69 198 PRO A C 1
ATOM 1517 O O . PRO A 1 198 ? 11.341 -5.549 7.680 1.00 94.69 198 PRO A O 1
ATOM 1520 N N . ALA A 1 199 ? 9.177 -6.184 7.704 1.00 97.94 199 ALA A N 1
ATOM 1521 C CA . ALA A 1 199 ? 8.609 -4.850 7.696 1.00 97.94 199 ALA A CA 1
ATOM 1522 C C . ALA A 1 199 ? 7.417 -4.755 8.652 1.00 97.94 199 ALA A C 1
ATOM 1524 O O . ALA A 1 199 ? 6.850 -5.758 9.094 1.00 97.94 199 ALA A O 1
ATOM 1525 N N . THR A 1 200 ? 7.046 -3.527 8.979 1.00 96.06 200 THR A N 1
ATOM 1526 C CA . THR A 1 200 ? 5.897 -3.184 9.816 1.00 96.06 200 THR A CA 1
ATOM 1527 C C . THR A 1 200 ? 5.075 -2.101 9.150 1.00 96.06 200 THR A C 1
ATOM 1529 O O . THR A 1 200 ? 5.579 -1.372 8.294 1.00 96.06 200 THR A O 1
ATOM 1532 N N . TRP A 1 201 ? 3.834 -1.949 9.589 1.00 97.62 201 TRP A N 1
ATOM 1533 C CA . TRP A 1 201 ? 2.971 -0.865 9.152 1.00 97.62 201 TRP A CA 1
ATOM 1534 C C . TRP A 1 201 ? 2.234 -0.220 10.325 1.00 97.62 201 TRP A C 1
ATOM 1536 O O . TRP A 1 201 ? 2.034 -0.828 11.378 1.00 97.62 201 TRP A O 1
ATOM 1546 N N . SER A 1 202 ? 1.827 1.027 10.128 1.00 94.06 202 SER A N 1
ATOM 1547 C CA . SER A 1 202 ? 0.970 1.770 11.043 1.00 94.06 202 SER A CA 1
ATOM 1548 C C . SER A 1 202 ? 0.059 2.721 10.274 1.00 94.06 202 SER A C 1
ATOM 1550 O O . SER A 1 202 ? 0.286 3.018 9.099 1.00 94.06 202 SER A O 1
ATOM 1552 N N . VAL A 1 203 ? -0.987 3.196 10.947 1.00 92.00 203 VAL A N 1
ATOM 1553 C CA . VAL A 1 203 ? -1.954 4.148 10.398 1.00 92.00 203 VAL A CA 1
ATOM 1554 C C . VAL A 1 203 ? -2.093 5.328 11.346 1.00 92.00 203 VAL A C 1
ATOM 1556 O O . VAL A 1 203 ? -2.249 5.139 12.552 1.00 92.00 203 VAL A O 1
ATOM 1559 N N . ASP A 1 204 ? -2.082 6.535 10.785 1.00 90.75 204 ASP A N 1
ATOM 1560 C CA . ASP A 1 204 ? -2.582 7.746 11.433 1.00 90.75 204 ASP A CA 1
ATOM 1561 C C . ASP A 1 204 ? -3.844 8.191 10.697 1.00 90.75 204 ASP A C 1
ATOM 1563 O O . ASP A 1 204 ? -3.796 8.749 9.603 1.00 90.75 204 ASP A O 1
ATOM 1567 N N . GLU A 1 205 ? -4.997 7.933 11.295 1.00 83.00 205 GLU A N 1
ATOM 1568 C CA . GLU A 1 205 ? -6.292 8.233 10.684 1.00 83.00 205 GLU A CA 1
ATOM 1569 C C . GLU A 1 205 ? -6.659 9.696 10.713 1.00 83.00 205 GLU A C 1
ATOM 1571 O O . GLU A 1 205 ? -7.368 10.173 9.832 1.00 83.00 205 GLU A O 1
ATOM 1576 N N . THR A 1 206 ? -6.174 10.412 11.724 1.00 84.19 206 THR A N 1
ATOM 1577 C CA . THR A 1 206 ? -6.429 11.845 11.813 1.00 84.19 206 THR A CA 1
ATOM 1578 C C . THR A 1 206 ? -5.701 12.552 10.678 1.00 84.19 206 THR A C 1
ATOM 1580 O O . THR A 1 206 ? -6.246 13.475 10.074 1.00 84.19 206 THR A O 1
ATOM 1583 N N . ALA A 1 207 ? -4.491 12.088 10.358 1.00 88.62 207 ALA A N 1
ATOM 1584 C CA . ALA A 1 207 ? -3.736 12.547 9.202 1.00 88.62 207 ALA A CA 1
ATOM 1585 C C . ALA A 1 207 ? -4.180 11.896 7.877 1.00 88.62 207 ALA A C 1
ATOM 1587 O O . ALA A 1 207 ? -3.844 12.418 6.817 1.00 88.62 207 ALA A O 1
ATOM 1588 N N . GLY A 1 208 ? -4.905 10.774 7.918 1.00 91.69 208 GLY A N 1
ATOM 1589 C CA . GLY A 1 208 ? -5.268 9.995 6.732 1.00 91.69 208 GLY A CA 1
ATOM 1590 C C . GLY A 1 208 ? -4.057 9.350 6.056 1.00 91.69 208 GLY A C 1
ATOM 1591 O O . GLY A 1 208 ? -3.962 9.358 4.830 1.00 91.69 208 GLY A O 1
ATOM 1592 N N . THR A 1 209 ? -3.108 8.825 6.842 1.00 96.00 209 THR A N 1
ATOM 1593 C CA . THR A 1 209 ? -1.855 8.255 6.326 1.00 96.00 209 THR A CA 1
ATOM 1594 C C . THR A 1 209 ? -1.590 6.816 6.769 1.00 96.00 209 THR A C 1
ATOM 1596 O O . THR A 1 209 ? -1.951 6.405 7.871 1.00 96.00 209 THR A O 1
ATOM 1599 N N . ILE A 1 210 ? -0.925 6.060 5.893 1.00 97.38 210 ILE A N 1
ATOM 1600 C CA . ILE A 1 210 ? -0.333 4.743 6.159 1.00 97.38 210 ILE A CA 1
ATOM 1601 C C . ILE A 1 210 ? 1.179 4.927 6.165 1.00 97.38 210 ILE A C 1
ATOM 1603 O O . ILE A 1 210 ? 1.723 5.544 5.255 1.00 97.38 210 ILE A O 1
ATOM 1607 N N . THR A 1 211 ? 1.874 4.361 7.144 1.00 98.06 211 THR A N 1
ATOM 1608 C CA . THR A 1 211 ? 3.338 4.296 7.137 1.00 98.06 211 THR A CA 1
ATOM 1609 C C . THR A 1 211 ? 3.783 2.847 7.075 1.00 98.06 211 THR A C 1
ATOM 1611 O O . THR A 1 211 ? 3.332 2.031 7.872 1.00 98.06 211 THR A O 1
ATOM 1614 N N . VAL A 1 212 ? 4.676 2.534 6.138 1.00 98.50 212 VAL A N 1
ATOM 1615 C CA . VAL A 1 212 ? 5.360 1.242 6.039 1.00 98.50 212 VAL A CA 1
ATOM 1616 C C . VAL A 1 212 ? 6.834 1.455 6.368 1.00 98.50 212 VAL A C 1
ATOM 1618 O O . VAL A 1 212 ? 7.460 2.377 5.845 1.00 98.50 212 VAL A O 1
ATOM 1621 N N . SER A 1 213 ? 7.388 0.601 7.228 1.00 98.12 213 SER A N 1
ATOM 1622 C CA . SER A 1 213 ? 8.786 0.661 7.664 1.00 98.12 213 SER A CA 1
ATOM 1623 C C . SER A 1 213 ? 9.451 -0.704 7.526 1.00 98.12 213 SER A C 1
ATOM 1625 O O . SER A 1 213 ? 9.009 -1.678 8.128 1.00 98.12 213 SER A O 1
ATOM 1627 N N . GLY A 1 214 ? 10.533 -0.778 6.757 1.00 98.19 214 GLY A N 1
ATOM 1628 C CA . GLY A 1 214 ? 11.278 -2.007 6.493 1.00 98.19 214 GLY A CA 1
ATOM 1629 C C . GLY A 1 214 ? 12.127 -1.877 5.233 1.00 98.19 214 GLY A C 1
ATOM 1630 O O . GLY A 1 214 ? 11.743 -1.197 4.284 1.00 98.19 214 GLY A O 1
ATOM 1631 N N . LEU A 1 215 ? 13.312 -2.493 5.223 1.00 98.00 215 LEU A N 1
ATOM 1632 C CA . LEU A 1 215 ? 14.230 -2.400 4.084 1.00 98.00 215 LEU A CA 1
ATOM 1633 C C . LEU A 1 215 ? 13.574 -2.981 2.823 1.00 98.00 215 LEU A C 1
ATOM 1635 O O . LEU A 1 215 ? 13.276 -4.170 2.781 1.00 98.00 215 LEU A O 1
ATOM 1639 N N . GLY A 1 216 ? 13.381 -2.140 1.806 1.00 97.88 216 GLY A N 1
ATOM 1640 C CA . GLY A 1 216 ? 12.753 -2.528 0.542 1.00 97.88 216 GLY A CA 1
ATOM 1641 C C . GLY A 1 216 ? 11.238 -2.739 0.609 1.00 97.88 216 GLY A C 1
ATOM 1642 O O . GLY A 1 216 ? 10.682 -3.264 -0.348 1.00 97.88 216 GLY A O 1
ATOM 1643 N N . ALA A 1 217 ? 10.569 -2.343 1.697 1.00 98.56 217 ALA A N 1
ATOM 1644 C CA . ALA A 1 217 ? 9.114 -2.412 1.815 1.00 98.56 217 ALA A CA 1
ATOM 1645 C C . ALA A 1 217 ? 8.436 -1.211 1.134 1.00 98.56 217 ALA A C 1
ATOM 1647 O O . ALA A 1 217 ? 8.898 -0.078 1.269 1.00 98.56 217 ALA A O 1
ATOM 1648 N N . TYR A 1 218 ? 7.335 -1.448 0.416 1.00 98.50 218 TYR A N 1
ATOM 1649 C CA . TYR A 1 218 ? 6.650 -0.416 -0.374 1.00 98.50 218 TYR A CA 1
ATOM 1650 C C . TYR A 1 218 ? 5.177 -0.755 -0.648 1.00 98.50 218 TYR A C 1
ATOM 1652 O O . TYR A 1 218 ? 4.758 -1.898 -0.471 1.00 98.50 218 TYR A O 1
ATOM 1660 N N . LEU A 1 219 ? 4.409 0.229 -1.130 1.00 98.44 219 LEU A N 1
ATOM 1661 C CA . LEU A 1 219 ? 3.078 0.054 -1.719 1.00 98.44 219 LEU A CA 1
ATOM 1662 C C . LEU A 1 219 ? 3.100 0.514 -3.181 1.00 98.44 219 LEU A C 1
ATOM 1664 O O . LEU A 1 219 ? 3.590 1.599 -3.487 1.00 98.44 219 LEU A O 1
ATOM 1668 N N . GLY A 1 220 ? 2.552 -0.297 -4.087 1.00 97.38 220 GLY A N 1
ATOM 1669 C CA . GLY A 1 220 ? 2.441 0.040 -5.507 1.00 97.38 220 GLY A CA 1
ATOM 1670 C C . GLY A 1 220 ? 3.748 -0.153 -6.278 1.00 97.38 220 GLY A C 1
ATOM 1671 O O . GLY A 1 220 ? 3.937 -1.188 -6.903 1.00 97.38 220 GLY A O 1
ATOM 1672 N N . LEU A 1 221 ? 4.658 0.824 -6.245 1.00 96.94 221 LEU A N 1
ATOM 1673 C CA . LEU A 1 221 ? 5.937 0.760 -6.967 1.00 96.94 221 LEU A CA 1
ATOM 1674 C C . LEU A 1 221 ? 7.133 0.825 -6.017 1.00 96.94 221 LEU A C 1
ATOM 1676 O O . LEU A 1 221 ? 7.229 1.724 -5.185 1.00 96.94 221 LEU A O 1
ATOM 1680 N N . SER A 1 222 ? 8.081 -0.092 -6.205 1.00 96.88 222 SER A N 1
ATOM 1681 C CA . SER A 1 222 ? 9.284 -0.256 -5.376 1.00 96.88 222 SER A CA 1
ATOM 1682 C C . SER A 1 222 ? 10.212 0.960 -5.391 1.00 96.88 222 SER A C 1
ATOM 1684 O O . SER A 1 222 ? 10.923 1.210 -4.417 1.00 96.88 222 SER A O 1
ATOM 1686 N N . LYS A 1 223 ? 10.195 1.739 -6.479 1.00 95.00 223 LYS A N 1
ATOM 1687 C CA . LYS A 1 223 ? 11.041 2.926 -6.629 1.00 95.00 223 LYS A CA 1
ATOM 1688 C C . LYS A 1 223 ? 10.552 4.141 -5.850 1.00 95.00 223 LYS A C 1
ATOM 1690 O O . LYS A 1 223 ? 11.358 5.013 -5.547 1.00 95.00 223 LYS A O 1
ATOM 1695 N N . VAL A 1 224 ? 9.252 4.250 -5.580 1.00 95.38 224 VAL A N 1
ATOM 1696 C CA . VAL A 1 224 ? 8.634 5.517 -5.164 1.00 95.38 224 VAL A CA 1
ATOM 1697 C C . VAL A 1 224 ? 8.674 5.665 -3.647 1.00 95.38 224 VAL A C 1
ATOM 1699 O O . VAL A 1 224 ? 8.230 4.787 -2.915 1.00 95.38 224 VAL A O 1
ATOM 1702 N N . HIS A 1 225 ? 9.160 6.805 -3.162 1.00 95.81 225 HIS A N 1
ATOM 1703 C CA . HIS A 1 225 ? 9.132 7.170 -1.746 1.00 95.81 225 HIS A CA 1
ATOM 1704 C C . HIS A 1 225 ? 9.023 8.689 -1.562 1.00 95.81 225 HIS A C 1
ATOM 1706 O O . HIS A 1 225 ? 9.145 9.464 -2.506 1.00 95.81 225 HIS A O 1
ATOM 1712 N N . ASN A 1 226 ? 8.835 9.144 -0.318 1.00 94.62 226 ASN A N 1
ATOM 1713 C CA . ASN A 1 226 ? 8.540 10.548 0.012 1.00 94.62 226 ASN A CA 1
ATOM 1714 C C . ASN A 1 226 ? 9.602 11.574 -0.414 1.00 94.62 226 ASN A C 1
ATOM 1716 O O . ASN A 1 226 ? 9.369 12.772 -0.289 1.00 94.62 226 ASN A O 1
ATOM 1720 N N . SER A 1 227 ? 10.777 11.127 -0.857 1.00 92.38 227 SER A N 1
ATOM 1721 C CA . SER A 1 227 ? 11.903 11.990 -1.220 1.00 92.38 227 SER A CA 1
ATOM 1722 C C . SER A 1 227 ? 12.519 11.670 -2.584 1.00 92.38 227 SER A C 1
ATOM 1724 O O . SER A 1 227 ? 13.504 12.312 -2.946 1.00 92.38 227 SER A O 1
ATOM 1726 N N . GLY A 1 228 ? 11.990 10.694 -3.329 1.00 93.31 228 GLY A N 1
ATOM 1727 C CA . GLY A 1 228 ? 12.578 10.270 -4.595 1.00 93.31 228 GLY A CA 1
ATOM 1728 C C . GLY A 1 228 ? 11.860 9.106 -5.277 1.00 93.31 228 GLY A C 1
ATOM 1729 O O . GLY A 1 228 ? 10.854 8.587 -4.798 1.00 93.31 228 GLY A O 1
ATOM 1730 N N . GLU A 1 229 ? 12.413 8.726 -6.427 1.00 93.75 229 GLU A N 1
ATOM 1731 C CA . GLU A 1 229 ? 11.972 7.601 -7.258 1.00 93.75 229 GLU A CA 1
ATOM 1732 C C . GLU A 1 229 ? 13.156 6.659 -7.550 1.00 93.75 229 GLU A C 1
ATOM 1734 O O . GLU A 1 229 ? 13.376 6.253 -8.689 1.00 93.75 229 GLU A O 1
ATOM 1739 N N . ASP A 1 230 ? 13.976 6.381 -6.531 1.00 93.62 230 ASP A N 1
ATOM 1740 C CA . ASP A 1 230 ? 15.191 5.555 -6.628 1.00 93.62 230 ASP A CA 1
ATOM 1741 C C . ASP A 1 230 ? 15.165 4.309 -5.718 1.00 93.62 230 ASP A C 1
ATOM 1743 O O . ASP A 1 230 ? 16.163 3.597 -5.582 1.00 93.62 230 ASP A O 1
ATOM 1747 N N . GLY A 1 231 ? 14.022 4.049 -5.076 1.00 94.94 231 GLY A N 1
ATOM 1748 C CA . GLY A 1 231 ? 13.804 2.905 -4.196 1.00 94.94 231 GLY A CA 1
ATOM 1749 C C . GLY A 1 231 ? 14.576 2.954 -2.879 1.00 94.94 231 GLY A C 1
ATOM 1750 O O . GLY A 1 231 ? 14.647 1.929 -2.198 1.00 94.94 231 GLY A O 1
ATOM 1751 N N . SER A 1 232 ? 15.141 4.109 -2.507 1.00 95.38 232 SER A N 1
ATOM 1752 C CA . SER A 1 232 ? 15.996 4.277 -1.326 1.00 95.38 232 SER A CA 1
ATOM 1753 C C . SER A 1 232 ? 15.418 5.294 -0.327 1.00 95.38 232 SER A C 1
ATOM 1755 O O . SER A 1 232 ? 15.982 6.375 -0.127 1.00 95.38 232 SER A O 1
ATOM 1757 N N . PRO A 1 233 ? 14.298 4.968 0.347 1.00 96.19 233 PRO A N 1
ATOM 1758 C CA . PRO A 1 233 ? 13.704 5.845 1.351 1.00 96.19 233 PRO A CA 1
ATOM 1759 C C . PRO A 1 233 ? 14.627 6.111 2.545 1.00 96.19 233 PRO A C 1
ATOM 1761 O O . PRO A 1 233 ? 15.380 5.245 2.998 1.00 96.19 233 PRO A O 1
ATOM 1764 N N . VAL A 1 234 ? 14.497 7.309 3.121 1.00 94.69 234 VAL A N 1
ATOM 1765 C CA . VAL A 1 234 ? 15.147 7.661 4.390 1.00 94.69 234 VAL A CA 1
ATOM 1766 C C . VAL A 1 234 ? 14.630 6.736 5.494 1.00 94.69 234 VAL A C 1
ATOM 1768 O O . VAL A 1 234 ? 13.428 6.505 5.610 1.00 94.69 234 VAL A O 1
ATOM 1771 N N . ASP A 1 235 ? 15.552 6.180 6.283 1.00 96.25 235 ASP A N 1
ATOM 1772 C CA . ASP A 1 235 ? 15.262 5.274 7.403 1.00 96.25 235 ASP A CA 1
ATOM 1773 C C . ASP A 1 235 ? 14.365 4.074 7.039 1.00 96.25 235 ASP A C 1
ATOM 1775 O O . ASP A 1 235 ? 13.665 3.527 7.893 1.00 96.25 235 ASP A O 1
ATOM 1779 N N . ASN A 1 236 ? 14.387 3.646 5.768 1.00 97.56 236 ASN A N 1
ATOM 1780 C CA . ASN A 1 236 ? 13.541 2.569 5.246 1.00 97.56 236 ASN A CA 1
ATOM 1781 C C . ASN A 1 236 ? 12.044 2.767 5.539 1.00 97.56 236 ASN A C 1
ATOM 1783 O O . ASN A 1 236 ? 11.332 1.797 5.789 1.00 97.56 236 ASN A O 1
ATOM 1787 N N . THR A 1 237 ? 11.584 4.017 5.577 1.00 97.81 237 THR A N 1
ATOM 1788 C CA . THR A 1 237 ? 10.209 4.363 5.934 1.00 97.81 237 THR A CA 1
ATOM 1789 C C . THR A 1 237 ? 9.552 5.148 4.811 1.00 97.81 237 THR A C 1
ATOM 1791 O O . THR A 1 237 ? 10.140 6.087 4.274 1.00 97.81 237 THR A O 1
ATOM 1794 N N . ILE A 1 238 ? 8.325 4.762 4.466 1.00 98.50 238 ILE A N 1
ATOM 1795 C CA . ILE A 1 238 ? 7.515 5.431 3.452 1.00 98.50 238 ILE A CA 1
ATOM 1796 C C . ILE A 1 238 ? 6.126 5.701 4.025 1.00 98.50 238 ILE A C 1
ATOM 1798 O O . ILE A 1 238 ? 5.458 4.788 4.514 1.00 98.50 238 ILE A O 1
ATOM 1802 N N . THR A 1 239 ? 5.691 6.954 3.948 1.00 97.75 239 THR A N 1
ATOM 1803 C CA . THR A 1 239 ? 4.359 7.399 4.358 1.00 97.75 239 THR A CA 1
ATOM 1804 C C . THR A 1 239 ? 3.519 7.724 3.129 1.00 97.75 239 THR A C 1
ATOM 1806 O O . THR A 1 239 ? 3.937 8.472 2.249 1.00 97.75 239 THR A O 1
ATOM 1809 N N . TYR A 1 240 ? 2.308 7.193 3.091 1.00 97.69 240 TYR A N 1
ATOM 1810 C CA . TYR A 1 240 ? 1.345 7.374 2.018 1.00 97.69 240 TYR A CA 1
ATOM 1811 C C . TYR A 1 240 ? 0.094 8.044 2.570 1.00 97.69 240 TYR A C 1
ATOM 1813 O O . TYR A 1 240 ? -0.285 7.781 3.710 1.00 97.69 240 TYR A O 1
ATOM 1821 N N . SER A 1 241 ? -0.579 8.859 1.764 1.00 95.94 241 SER A N 1
ATOM 1822 C CA . SER A 1 241 ? -1.965 9.239 2.053 1.00 95.94 241 SER A CA 1
ATOM 1823 C C . SER A 1 241 ? -2.886 8.121 1.582 1.00 95.94 241 SER A C 1
ATOM 1825 O O . SER A 1 241 ? -2.580 7.459 0.589 1.00 95.94 241 SER A O 1
ATOM 1827 N N . TYR A 1 242 ? -4.008 7.898 2.263 1.00 95.50 242 TYR A N 1
ATOM 1828 C CA . TYR A 1 242 ? -4.953 6.864 1.851 1.00 95.50 242 TYR A CA 1
ATOM 1829 C C . TYR A 1 242 ? -6.412 7.263 2.056 1.00 95.50 242 TYR A C 1
ATOM 1831 O O . TYR A 1 242 ? -6.748 8.116 2.877 1.00 95.50 242 TYR A O 1
ATOM 1839 N N . SER A 1 243 ? -7.293 6.594 1.319 1.00 92.56 243 SER A N 1
ATOM 1840 C CA . SER A 1 243 ? -8.725 6.574 1.588 1.00 92.56 243 SER A CA 1
ATOM 1841 C C . SER A 1 243 ? -9.287 5.180 1.328 1.00 92.56 243 SER A C 1
ATOM 1843 O O . SER A 1 243 ? -8.850 4.485 0.412 1.00 92.56 243 SER A O 1
ATOM 1845 N N . LEU A 1 244 ? -10.243 4.766 2.156 1.00 89.69 244 LEU A N 1
ATOM 1846 C CA . LEU A 1 244 ? -10.870 3.450 2.095 1.00 89.69 244 LEU A CA 1
ATOM 1847 C C . LEU A 1 244 ? -12.335 3.597 1.675 1.00 89.69 244 LEU A C 1
ATOM 1849 O O . LEU A 1 244 ? -13.035 4.499 2.142 1.00 89.69 244 LEU A O 1
ATOM 1853 N N . SER A 1 245 ? -12.822 2.710 0.808 1.00 86.31 245 SER A N 1
ATOM 1854 C CA . SER A 1 245 ? -14.244 2.646 0.477 1.00 86.31 245 SER A CA 1
ATOM 1855 C C . SER A 1 245 ? -15.076 2.219 1.689 1.00 86.31 245 SER A C 1
ATOM 1857 O O . SER A 1 245 ? -14.605 1.508 2.572 1.00 86.31 245 SER A O 1
ATOM 1859 N N . ALA A 1 246 ? -16.352 2.616 1.719 1.00 78.94 246 ALA A N 1
ATOM 1860 C CA . ALA A 1 246 ? -17.247 2.323 2.843 1.00 78.94 246 ALA A CA 1
ATOM 1861 C C . ALA A 1 246 ? -17.456 0.818 3.100 1.00 78.94 246 ALA A C 1
ATOM 1863 O O . ALA A 1 246 ? -17.774 0.424 4.216 1.00 78.94 246 ALA A O 1
ATOM 1864 N N . ASP A 1 247 ? -17.291 -0.018 2.072 1.00 77.50 247 ASP A N 1
ATOM 1865 C CA . ASP A 1 247 ? -17.358 -1.478 2.177 1.00 77.50 247 ASP A CA 1
ATOM 1866 C C . ASP A 1 247 ? -16.012 -2.128 2.552 1.00 77.50 247 ASP A C 1
ATOM 1868 O O . ASP A 1 247 ? -15.941 -3.349 2.666 1.00 77.50 247 ASP A O 1
ATOM 1872 N N . GLY A 1 248 ? -14.947 -1.336 2.718 1.00 85.50 248 GLY A N 1
ATOM 1873 C CA . GLY A 1 248 ? -13.614 -1.805 3.093 1.00 85.50 248 GLY A CA 1
ATOM 1874 C C . GLY A 1 248 ? -12.893 -2.624 2.020 1.00 85.50 248 GLY A C 1
ATOM 1875 O O . GLY A 1 248 ? -11.889 -3.261 2.334 1.00 85.50 248 GLY A O 1
ATOM 1876 N N . ASN A 1 249 ? -13.386 -2.643 0.775 1.00 86.50 249 ASN A N 1
ATOM 1877 C CA . ASN A 1 249 ? -12.853 -3.503 -0.290 1.00 86.50 249 ASN A CA 1
ATOM 1878 C C . ASN A 1 249 ? -11.969 -2.780 -1.310 1.00 86.50 249 ASN A C 1
ATOM 1880 O O . ASN A 1 249 ? -11.311 -3.448 -2.106 1.00 86.50 249 ASN A O 1
ATOM 1884 N N . ASN A 1 250 ? -11.951 -1.447 -1.317 1.00 92.25 250 ASN A N 1
ATOM 1885 C CA . ASN A 1 250 ? -11.160 -0.642 -2.243 1.00 92.25 250 ASN A CA 1
ATOM 1886 C C . ASN A 1 250 ? -10.388 0.414 -1.458 1.00 92.25 250 ASN A C 1
ATOM 1888 O O . ASN A 1 250 ? -10.946 1.046 -0.562 1.00 92.25 250 ASN A O 1
ATOM 1892 N N . MET A 1 251 ? -9.125 0.615 -1.812 1.00 95.50 251 MET A N 1
ATOM 1893 C CA . MET A 1 251 ? -8.256 1.587 -1.162 1.00 95.50 251 MET A CA 1
ATOM 1894 C C . MET A 1 251 ? -7.533 2.409 -2.220 1.00 95.50 251 MET A C 1
ATOM 1896 O O . MET A 1 251 ? -6.823 1.853 -3.053 1.00 95.50 251 MET A O 1
ATOM 1900 N N . ASP A 1 252 ? -7.683 3.726 -2.157 1.00 95.69 252 ASP A N 1
ATOM 1901 C CA . ASP A 1 252 ? -6.862 4.646 -2.936 1.00 95.69 252 ASP A CA 1
ATOM 1902 C C . ASP A 1 252 ? -5.692 5.099 -2.062 1.00 95.69 252 ASP A C 1
ATOM 1904 O O . ASP A 1 252 ? -5.892 5.526 -0.925 1.00 95.69 252 ASP A O 1
ATOM 1908 N N . VAL A 1 253 ? -4.478 5.003 -2.592 1.00 97.06 253 VAL A N 1
ATOM 1909 C CA . VAL A 1 253 ? -3.229 5.385 -1.931 1.00 97.06 253 VAL A CA 1
ATOM 1910 C C . VAL A 1 253 ? -2.508 6.390 -2.810 1.00 97.06 253 VAL A C 1
ATOM 1912 O O . VAL A 1 253 ? -2.380 6.177 -4.016 1.00 97.06 253 VAL A O 1
ATOM 1915 N N . THR A 1 254 ? -2.006 7.468 -2.217 1.00 96.12 254 THR A N 1
ATOM 1916 C CA . THR A 1 254 ? -1.194 8.455 -2.929 1.00 96.12 254 THR A CA 1
ATOM 1917 C C . THR A 1 254 ? 0.115 8.733 -2.210 1.00 96.12 254 THR A C 1
ATOM 1919 O O . THR A 1 254 ? 0.228 8.603 -0.987 1.00 96.12 254 THR A O 1
ATOM 1922 N N . ILE A 1 255 ? 1.130 9.110 -2.980 1.00 95.56 255 ILE A N 1
ATOM 1923 C CA . ILE A 1 255 ? 2.423 9.533 -2.455 1.00 95.56 255 ILE A CA 1
ATOM 1924 C C . ILE A 1 255 ? 2.979 10.678 -3.287 1.00 95.56 255 ILE A C 1
ATOM 1926 O O . ILE A 1 255 ? 3.009 10.628 -4.515 1.00 95.56 255 ILE A O 1
ATOM 1930 N N . SER A 1 256 ? 3.437 11.707 -2.588 1.00 91.06 256 SER A N 1
ATOM 1931 C CA . SER A 1 256 ? 4.022 12.926 -3.137 1.00 91.06 256 SER A CA 1
ATOM 1932 C C . SER A 1 256 ? 5.232 13.343 -2.295 1.00 91.06 256 SER A C 1
ATOM 1934 O O . SER A 1 256 ? 5.647 12.632 -1.372 1.00 91.06 256 SER A O 1
ATOM 1936 N N . GLY A 1 257 ? 5.820 14.496 -2.616 1.00 78.69 257 GLY A N 1
ATOM 1937 C CA . GLY A 1 257 ? 6.971 15.059 -1.897 1.00 78.69 257 GLY A CA 1
ATOM 1938 C C . GLY A 1 257 ? 8.312 14.841 -2.600 1.00 78.69 257 GLY A C 1
ATOM 1939 O O . GLY A 1 257 ? 9.340 15.343 -2.146 1.00 78.69 257 GLY A O 1
ATOM 1940 N N . PHE A 1 258 ? 8.294 14.168 -3.749 1.00 81.19 258 PHE A N 1
ATOM 1941 C CA . PHE A 1 258 ? 9.415 14.040 -4.674 1.00 81.19 258 PHE A CA 1
ATOM 1942 C C . PHE A 1 258 ? 9.153 14.889 -5.929 1.00 81.19 258 PHE A C 1
ATOM 1944 O O . PHE A 1 258 ? 8.012 15.118 -6.314 1.00 81.19 258 PHE A O 1
ATOM 1951 N N . ASN A 1 259 ? 10.214 15.396 -6.564 1.00 77.38 259 ASN A N 1
ATOM 1952 C CA . ASN A 1 259 ? 10.143 16.119 -7.845 1.00 77.38 259 ASN A CA 1
ATOM 1953 C C . ASN A 1 259 ? 9.103 17.268 -7.927 1.00 77.38 259 ASN A C 1
ATOM 1955 O O . ASN A 1 259 ? 8.487 17.490 -8.968 1.00 77.38 259 ASN A O 1
ATOM 1959 N N . GLY A 1 260 ? 8.955 18.058 -6.856 1.00 81.31 260 GLY A N 1
ATOM 1960 C CA . GLY A 1 260 ? 8.043 19.207 -6.818 1.00 81.31 260 GLY A CA 1
ATOM 1961 C C . GLY A 1 260 ? 6.619 18.789 -6.459 1.00 81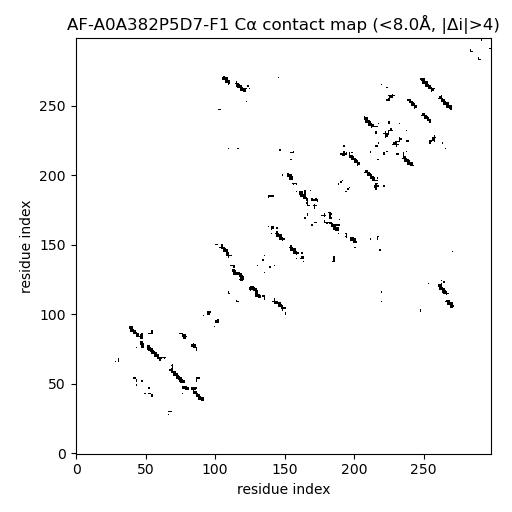.31 260 GLY A C 1
ATOM 1962 O O . GLY A 1 260 ? 6.403 18.288 -5.360 1.00 81.31 260 GLY A O 1
ATOM 1963 N N . ASP A 1 261 ? 5.677 19.008 -7.378 1.00 82.69 261 ASP A N 1
ATOM 1964 C CA . ASP A 1 261 ? 4.247 18.718 -7.186 1.00 82.69 261 ASP A CA 1
ATOM 1965 C C . ASP A 1 261 ? 3.844 17.321 -7.706 1.00 82.69 261 ASP A C 1
ATOM 1967 O O . ASP A 1 261 ? 2.658 17.018 -7.816 1.00 82.69 261 ASP A O 1
ATOM 1971 N N . ALA A 1 262 ? 4.813 16.471 -8.064 1.00 89.12 262 ALA A N 1
ATOM 1972 C CA . ALA A 1 262 ? 4.527 15.136 -8.575 1.00 89.12 262 ALA A CA 1
ATOM 1973 C C . ALA A 1 262 ? 3.816 14.278 -7.516 1.00 89.12 262 ALA A C 1
ATOM 1975 O O . ALA A 1 262 ? 4.211 14.245 -6.346 1.00 89.12 262 ALA A O 1
ATOM 1976 N N . GLU A 1 263 ? 2.789 13.550 -7.946 1.00 93.19 263 GLU A N 1
ATOM 1977 C CA . GLU A 1 263 ? 2.091 12.575 -7.115 1.00 93.19 263 GLU A CA 1
ATOM 1978 C C . GLU A 1 263 ? 1.883 11.269 -7.883 1.00 93.19 263 GLU A C 1
ATOM 1980 O O . GLU A 1 263 ? 1.397 11.277 -9.016 1.00 93.19 263 GLU A O 1
ATOM 1985 N N . TRP A 1 264 ? 2.235 10.153 -7.244 1.00 96.25 264 TRP A N 1
ATOM 1986 C CA . TRP A 1 264 ? 1.829 8.813 -7.657 1.00 96.25 264 TRP A CA 1
ATOM 1987 C C . TRP A 1 264 ? 0.548 8.408 -6.954 1.00 96.25 264 TRP A C 1
ATOM 1989 O O . TRP A 1 264 ? 0.350 8.691 -5.771 1.00 96.25 264 TRP A O 1
ATOM 1999 N N . ILE A 1 265 ? -0.289 7.681 -7.682 1.00 95.19 265 ILE A N 1
ATOM 2000 C CA . ILE A 1 265 ? -1.569 7.193 -7.197 1.00 95.19 265 ILE A CA 1
ATOM 2001 C C . ILE A 1 265 ? -1.695 5.713 -7.535 1.00 95.19 265 ILE A C 1
ATOM 2003 O O . ILE A 1 265 ? -1.414 5.283 -8.658 1.00 95.19 265 ILE A O 1
ATOM 2007 N N . PHE A 1 266 ? -2.166 4.959 -6.551 1.00 97.75 266 PHE A N 1
ATOM 2008 C CA . PHE A 1 266 ? -2.369 3.525 -6.605 1.00 97.75 266 PHE A CA 1
ATOM 2009 C C . PHE A 1 266 ? -3.772 3.202 -6.102 1.00 97.75 266 PHE A C 1
ATOM 2011 O O . PHE A 1 266 ? -4.158 3.612 -5.009 1.00 97.75 266 PHE A O 1
ATOM 2018 N N . ARG A 1 267 ? -4.539 2.452 -6.886 1.00 97.38 267 ARG A N 1
ATOM 2019 C CA . ARG A 1 267 ? -5.848 1.937 -6.493 1.00 97.38 267 ARG A CA 1
ATOM 2020 C C . ARG A 1 267 ? -5.718 0.458 -6.222 1.00 97.38 267 ARG A C 1
ATOM 2022 O O . ARG A 1 267 ? -5.333 -0.301 -7.110 1.00 97.38 267 ARG A O 1
ATOM 2029 N N . PHE A 1 268 ? -6.071 0.054 -5.018 1.00 98.38 268 PHE A N 1
ATOM 2030 C CA . PHE A 1 268 ? -6.018 -1.321 -4.564 1.00 98.38 268 PHE A CA 1
ATOM 2031 C C . PHE A 1 268 ? -7.416 -1.890 -4.378 1.00 98.38 268 PHE A C 1
ATOM 2033 O O . PHE A 1 268 ? -8.360 -1.190 -4.011 1.00 98.38 268 PHE A O 1
ATOM 2040 N N . VAL A 1 269 ? -7.516 -3.198 -4.572 1.00 96.56 269 VAL A N 1
ATOM 2041 C CA . VAL A 1 269 ? -8.653 -4.011 -4.155 1.00 96.56 269 VAL A CA 1
ATOM 2042 C C . VAL A 1 269 ? -8.198 -4.990 -3.086 1.00 96.56 269 VAL A C 1
ATOM 2044 O O . VAL A 1 269 ? -7.092 -5.537 -3.155 1.00 96.56 269 VAL A O 1
ATOM 2047 N N . LYS A 1 270 ? -9.057 -5.223 -2.097 1.00 94.50 270 LYS A N 1
ATOM 2048 C CA . LYS A 1 270 ? -8.795 -6.208 -1.054 1.00 94.50 270 LYS A CA 1
ATOM 2049 C C . LYS A 1 270 ? -8.825 -7.596 -1.679 1.00 94.50 270 LYS A C 1
ATOM 2051 O O . LYS A 1 270 ? -9.800 -7.967 -2.343 1.00 94.50 270 LYS A O 1
ATOM 2056 N N . VAL A 1 271 ? -7.761 -8.366 -1.476 1.00 92.00 271 VAL A N 1
ATOM 2057 C CA . VAL A 1 271 ? -7.725 -9.775 -1.853 1.00 92.00 271 VAL A CA 1
ATOM 2058 C C . VAL A 1 271 ? -8.746 -10.474 -0.976 1.00 92.00 271 VAL A C 1
ATOM 2060 O O . VAL A 1 271 ? -8.588 -10.590 0.238 1.00 92.00 271 VAL A O 1
ATOM 2063 N N . GLN A 1 272 ? -9.838 -10.901 -1.598 1.00 80.62 272 GLN A N 1
ATOM 2064 C CA . GLN A 1 272 ? -10.827 -11.714 -0.919 1.00 80.62 272 GLN A CA 1
ATOM 2065 C C . GLN A 1 272 ? -10.151 -13.047 -0.631 1.00 80.62 272 GLN A C 1
ATOM 2067 O O . GLN A 1 272 ? -9.912 -13.830 -1.556 1.00 80.62 272 GLN A O 1
ATOM 2072 N N . THR A 1 273 ? -9.813 -13.305 0.633 1.00 58.53 273 THR A N 1
ATOM 2073 C CA . THR A 1 273 ? -9.457 -14.660 1.020 1.00 58.53 273 THR A CA 1
ATOM 2074 C C . THR A 1 273 ? -10.688 -15.491 0.709 1.00 58.53 273 THR A C 1
ATOM 2076 O O . THR A 1 273 ? -11.780 -15.259 1.227 1.00 58.53 273 THR A O 1
ATOM 2079 N N . SER A 1 274 ? -10.556 -16.452 -0.199 1.00 43.09 274 SER A N 1
ATOM 2080 C CA . SER A 1 274 ? -11.593 -17.451 -0.412 1.00 43.09 274 SER A CA 1
ATOM 2081 C C . SER A 1 274 ? -11.623 -18.414 0.775 1.00 43.09 274 SER A C 1
ATOM 2083 O O . SER A 1 274 ? -11.696 -19.622 0.563 1.00 43.09 274 SER A O 1
ATOM 2085 N N . ASP A 1 275 ? -11.509 -17.911 2.007 1.00 39.81 275 ASP A N 1
ATOM 2086 C CA . ASP A 1 275 ? -11.877 -18.677 3.174 1.00 39.81 275 ASP A CA 1
ATOM 2087 C C . ASP A 1 275 ? -13.361 -18.962 2.986 1.00 39.81 275 ASP A C 1
ATOM 2089 O O . ASP A 1 275 ? -14.183 -18.038 3.023 1.00 39.81 275 ASP A O 1
ATOM 2093 N N . PRO A 1 276 ? -13.755 -20.216 2.697 1.00 42.59 276 PRO A N 1
ATOM 2094 C CA . PRO A 1 276 ? -15.162 -20.514 2.750 1.00 42.59 276 PRO A CA 1
ATOM 2095 C C . PRO A 1 276 ? -15.596 -20.140 4.167 1.00 42.59 276 PRO A C 1
ATOM 2097 O O . PRO A 1 276 ? -14.990 -20.591 5.139 1.00 42.59 276 PRO A O 1
ATOM 2100 N N . ILE A 1 277 ? -16.680 -19.366 4.276 1.00 53.84 277 ILE A N 1
ATOM 2101 C CA . ILE A 1 277 ? -17.394 -19.061 5.533 1.00 53.84 277 ILE A CA 1
ATOM 2102 C C . ILE A 1 277 ? -17.584 -20.331 6.398 1.00 53.84 277 ILE A C 1
ATOM 2104 O O . ILE A 1 277 ? -17.783 -20.265 7.607 1.00 53.84 277 ILE A O 1
ATOM 2108 N N . LEU A 1 278 ? -17.479 -21.512 5.779 1.00 48.56 278 LEU A N 1
ATOM 2109 C CA . LEU A 1 278 ? -17.443 -22.824 6.400 1.00 48.56 278 LEU A CA 1
ATOM 2110 C C . LEU A 1 278 ? -16.099 -23.541 6.138 1.00 48.56 278 LEU A C 1
ATOM 2112 O O . LEU A 1 278 ? -16.032 -24.453 5.314 1.00 48.56 278 LEU A O 1
ATOM 2116 N N . SER A 1 279 ? -15.037 -23.186 6.864 1.00 46.03 279 SER A N 1
ATOM 2117 C CA . SER A 1 279 ? -13.811 -23.998 6.946 1.00 46.03 279 SER A CA 1
ATOM 2118 C C . SER A 1 279 ? -13.881 -24.956 8.142 1.00 46.03 279 SER A C 1
ATOM 2120 O O . SER A 1 279 ? -14.293 -24.571 9.235 1.00 46.03 279 SER A O 1
ATOM 2122 N N . GLY A 1 280 ? -13.517 -26.228 7.943 1.00 55.81 280 GLY A N 1
ATOM 2123 C CA . GLY A 1 280 ? -13.489 -27.251 8.996 1.00 55.81 280 GLY A CA 1
ATOM 2124 C C . GLY A 1 280 ? -14.168 -28.576 8.633 1.00 55.81 280 GLY A C 1
ATOM 2125 O O . GLY A 1 280 ? -14.721 -28.761 7.551 1.00 55.81 280 GLY A O 1
ATOM 2126 N N . THR A 1 281 ? -14.108 -29.540 9.557 1.00 68.88 281 THR A N 1
ATOM 2127 C CA . THR A 1 281 ? -14.818 -30.823 9.427 1.00 68.88 281 THR A CA 1
ATOM 2128 C C . THR A 1 281 ? -16.208 -30.702 10.036 1.00 68.88 281 THR A C 1
ATOM 2130 O O . THR A 1 281 ? -16.358 -30.605 11.254 1.00 68.88 281 THR A O 1
ATOM 2133 N N . TRP A 1 282 ? -17.231 -30.760 9.191 1.00 77.69 282 TRP A N 1
ATOM 2134 C CA . TRP A 1 282 ? -18.624 -30.765 9.620 1.00 77.69 282 TRP A CA 1
ATOM 2135 C C . TRP A 1 282 ? -19.089 -32.189 9.912 1.00 77.69 282 TRP A C 1
ATOM 2137 O O . TRP A 1 282 ? -18.771 -33.132 9.187 1.00 77.69 282 TRP A O 1
ATOM 2147 N N . LYS A 1 283 ? -19.878 -32.347 10.974 1.00 77.00 283 LYS A N 1
ATOM 2148 C CA . LYS A 1 283 ? -20.615 -33.580 11.258 1.00 77.00 283 LYS A CA 1
ATOM 2149 C C . LYS A 1 283 ? -22.073 -33.239 11.521 1.00 77.00 283 LYS A C 1
ATOM 2151 O O . LYS A 1 283 ? -22.365 -32.190 12.092 1.00 77.00 283 LYS A O 1
ATOM 2156 N N . LEU A 1 284 ? -22.976 -34.143 11.154 1.00 77.75 284 LEU A N 1
ATOM 2157 C CA . LEU A 1 284 ? -24.372 -34.052 11.576 1.00 77.75 284 LEU A CA 1
ATOM 2158 C C . LEU A 1 284 ? -24.442 -34.025 13.108 1.00 77.75 284 LEU A C 1
ATOM 2160 O O . LEU A 1 284 ? -23.702 -34.749 13.787 1.00 77.75 284 LEU A O 1
ATOM 2164 N N . ALA A 1 285 ? -25.326 -33.192 13.656 1.00 75.25 285 ALA A N 1
ATOM 2165 C CA . ALA A 1 285 ? -25.580 -33.185 15.089 1.00 75.25 285 ALA A CA 1
ATOM 2166 C C . ALA A 1 285 ? -26.065 -34.585 15.528 1.00 75.25 285 ALA A C 1
ATOM 2168 O O . ALA A 1 285 ? -26.906 -35.175 14.850 1.00 75.25 285 ALA A O 1
ATOM 2169 N N . PRO A 1 286 ? -25.569 -35.151 16.645 1.00 79.56 286 PRO A N 1
ATOM 2170 C CA . PRO A 1 286 ? -25.959 -36.485 17.105 1.00 79.56 286 PRO A CA 1
ATOM 2171 C C . PRO A 1 286 ? -27.317 -36.454 17.833 1.00 79.56 286 PRO A C 1
ATOM 2173 O O . PRO A 1 286 ? -27.459 -36.993 18.928 1.00 79.56 286 PRO A O 1
ATOM 2176 N N . ILE A 1 287 ? -28.304 -35.779 17.245 1.00 76.38 287 ILE A N 1
ATOM 2177 C CA . ILE A 1 287 ? -29.669 -35.640 17.754 1.00 76.38 287 ILE A CA 1
ATOM 2178 C C . ILE A 1 287 ? -30.659 -36.177 16.717 1.00 76.38 287 ILE A C 1
ATOM 2180 O O . ILE A 1 287 ? -30.393 -36.160 15.513 1.00 76.38 287 ILE A O 1
ATOM 2184 N N . ALA A 1 288 ? -31.813 -36.660 17.177 1.00 69.62 288 ALA A N 1
ATOM 2185 C CA . ALA A 1 288 ? -32.898 -37.040 16.278 1.00 69.62 288 ALA A CA 1
ATOM 2186 C C . ALA A 1 288 ? -33.354 -35.814 15.463 1.00 69.62 288 ALA A C 1
ATOM 2188 O O . ALA A 1 288 ? -33.503 -34.731 16.023 1.00 69.62 288 ALA A O 1
ATOM 2189 N N . GLY A 1 289 ? -33.553 -35.986 14.153 1.00 72.44 289 GLY A N 1
ATOM 2190 C CA . GLY A 1 289 ? -33.940 -34.900 13.242 1.00 72.44 289 GLY A CA 1
ATOM 2191 C C . GLY A 1 289 ? -32.777 -34.135 12.599 1.00 72.44 289 GLY A C 1
ATOM 2192 O O . GLY A 1 289 ? -33.019 -33.255 11.785 1.00 72.44 289 GLY A O 1
ATOM 2193 N N . ALA A 1 290 ? -31.516 -34.482 12.890 1.00 73.94 290 ALA A N 1
ATOM 2194 C CA . ALA A 1 290 ? -30.361 -33.867 12.221 1.00 73.94 290 ALA A CA 1
ATOM 2195 C C . ALA A 1 290 ? -30.245 -34.218 10.721 1.00 73.94 290 ALA A C 1
ATOM 2197 O O . ALA A 1 290 ? -29.481 -33.583 10.001 1.00 73.94 290 ALA A O 1
ATOM 2198 N N . LEU A 1 291 ? -30.988 -35.226 10.254 1.00 71.31 291 LEU A N 1
ATOM 2199 C CA . LEU A 1 291 ? -31.119 -35.604 8.849 1.00 71.31 291 LEU A CA 1
ATOM 2200 C C . LEU A 1 291 ? -32.590 -35.942 8.573 1.00 71.31 291 LEU A C 1
ATOM 2202 O O . LEU A 1 291 ? -33.134 -36.840 9.218 1.00 71.31 291 LEU A O 1
ATOM 2206 N N . GLY A 1 292 ? -33.201 -35.238 7.621 1.00 70.44 292 GLY A N 1
ATOM 2207 C CA . GLY A 1 292 ? -34.580 -35.435 7.167 1.00 70.44 292 GLY A CA 1
ATOM 2208 C C . GLY A 1 292 ? -34.645 -35.517 5.641 1.00 70.44 292 GLY A C 1
ATOM 2209 O O . GLY A 1 292 ? -33.778 -34.979 4.948 1.00 70.44 292 GLY A O 1
ATOM 2210 N N . VAL A 1 293 ? -35.635 -36.239 5.116 1.00 66.25 293 VAL A N 1
ATOM 2211 C CA . VAL A 1 293 ? -35.926 -36.317 3.677 1.00 66.25 293 VAL A CA 1
ATOM 2212 C C . VAL A 1 293 ? -37.424 -36.124 3.469 1.00 66.25 293 VAL A C 1
ATOM 2214 O O . VAL A 1 293 ? -38.228 -36.945 3.904 1.00 66.25 293 VAL A O 1
ATOM 2217 N N . GLY A 1 294 ? -37.797 -35.058 2.767 1.00 75.81 294 GLY A N 1
ATOM 2218 C CA . GLY A 1 294 ? -39.190 -34.708 2.522 1.00 75.81 294 GLY A CA 1
ATOM 2219 C C . GLY A 1 294 ? -39.339 -33.649 1.430 1.00 75.81 294 GLY A C 1
ATOM 2220 O O . GLY A 1 294 ? -38.337 -33.144 0.916 1.00 75.81 294 GLY 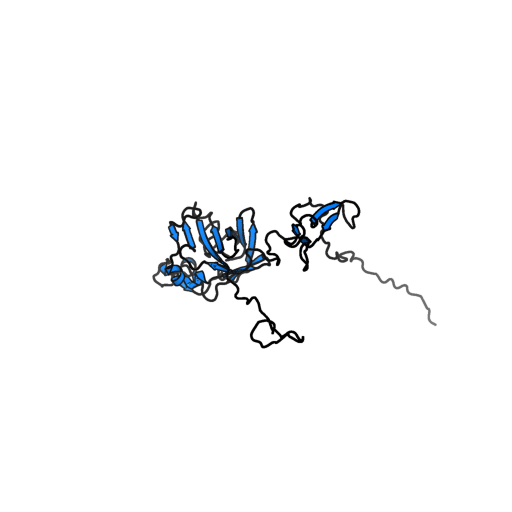A O 1
ATOM 2221 N N . PRO A 1 295 ? -40.577 -33.366 0.997 1.00 75.81 295 PRO A N 1
ATOM 2222 C CA . PRO A 1 295 ? -40.851 -32.415 -0.076 1.00 75.81 295 PRO A CA 1
ATOM 2223 C C . PRO A 1 295 ? -40.515 -30.957 0.281 1.00 75.81 295 PRO A C 1
ATOM 2225 O O . PRO A 1 295 ? -40.472 -30.132 -0.634 1.00 75.81 295 PRO A O 1
ATOM 2228 N N . GLY A 1 296 ? -40.265 -30.627 1.554 1.00 61.41 296 GLY A N 1
ATOM 2229 C CA . GLY A 1 296 ? -39.856 -29.295 1.983 1.00 61.41 296 GLY A CA 1
ATOM 2230 C C . GLY A 1 296 ? -38.841 -29.265 3.138 1.00 61.41 296 GLY A C 1
ATOM 2231 O O . GLY A 1 296 ? -38.553 -30.283 3.769 1.00 61.41 296 GLY A O 1
ATOM 2232 N N . PRO A 1 297 ? -38.258 -28.084 3.417 1.00 43.47 297 PRO A N 1
ATOM 2233 C CA . PRO A 1 297 ? -37.362 -27.886 4.554 1.00 43.47 297 PRO A CA 1
ATOM 2234 C C . PRO A 1 297 ? -38.088 -28.124 5.889 1.00 43.47 297 PRO A C 1
ATOM 2236 O O . PRO A 1 297 ? -39.096 -27.474 6.157 1.00 43.47 297 PRO A O 1
ATOM 2239 N N . GLY A 1 298 ? -37.546 -29.003 6.738 1.00 60.88 298 GLY A N 1
ATOM 2240 C CA . GLY A 1 298 ? -38.093 -29.300 8.072 1.00 60.88 298 GLY A CA 1
ATOM 2241 C C . GLY A 1 298 ? -39.011 -30.527 8.165 1.00 60.88 298 GLY A C 1
ATOM 2242 O O . GLY A 1 298 ? -39.556 -30.758 9.243 1.00 60.88 298 GLY A O 1
ATOM 2243 N N . ASP A 1 299 ? -39.157 -31.291 7.076 1.00 53.16 299 ASP A N 1
ATOM 2244 C CA . ASP A 1 299 ? -39.883 -32.574 7.029 1.00 53.16 299 ASP A CA 1
ATOM 2245 C C . ASP A 1 299 ? -39.060 -33.777 7.539 1.00 53.16 299 ASP A C 1
ATOM 2247 O O . ASP A 1 299 ? -37.840 -33.865 7.242 1.00 53.16 299 ASP A O 1
#

Nearest PDB structures (foldseek):
  3kq0-assembly1_A  TM=3.914E-01  e=3.160E-01  Homo sapiens
  3apu-assembly2_B  TM=3.837E-01  e=3.118E+00  Homo sapiens
  8if4-assembly1_A  TM=2.548E-01  e=7.790E+00  Homo sapiens

Foldseek 3Di:
DDDDDDDDDPDDDDDDDPDDDDPPPPDPPCLVPPDDPLQKDKDKDPQWDPVFFDWDWDWAQPPDPDHRIDIDIDTGTHGPDPVGMDIDMDGAPPADDVVRAHLLAAKKFFDLAWQQKAKDLADPDRPVHTDHNVCCVQQVLRRPWIWGCHRVQKIFTDRDQWHWDALLQQPPCVPPPDRDRVNTHIHGDDPPLNRPWIKGWDDDVVQQKIKIATGQDDDRDCQDALAGRRNDDDNRMGMWHWDADPVSFKMKIKHYNYPHSMMIIHIMGGDPPPPPPDDDDDDQDPDPQSDDDDPDPSD